Protein AF-A0AAJ8DLZ0-F1 (afdb_monomer)

Radius of gyration: 45.35 Å; Cα contacts (8 Å, |Δi|>4): 160; chains: 1; bounding box: 116×65×118 Å

pLDDT: mean 78.08, std 20.47, range [27.61, 97.12]

Secondary structure (DSSP, 8-state):
--------------------------------SSHHHHHHHHHHHHHHHHHHHHHHHHHHHHHHHHHHHHHHHHHHHHHHHHHHHHHHHHHHHHHHHHHHHHHHHHHHHHT----TT-TT-HHHHHHHHHHIIIIIHHHHHHHHHHTT--HHHHHHHHHHHHHHHHHHHHHHHHHHHHHTT-STT--S---HHHHHHHHHHHHHHHHHHHHS-SGGGS-S--STTGGGS-HHHHHHHHHHHHHHHHHHHHHHTSSS-EEE-STT----SSTT--S-S-EEE-

Mean predicted aligned error: 17.75 Å

Organism: Lates calcarifer (NCBI:txid8187)

Solvent-accessible surface area (backbone atoms only — not comparable to full-atom values): 16928 Å² total; per-residue (Å²): 133,88,87,87,89,84,89,87,84,88,88,86,88,83,91,82,92,84,85,89,83,91,85,90,87,90,86,84,89,91,87,74,82,73,63,61,62,58,52,53,60,58,44,57,68,45,56,58,49,53,53,53,52,52,58,52,50,65,45,50,54,47,56,50,52,49,52,52,50,54,52,52,50,53,53,50,51,54,52,50,50,52,51,51,55,51,51,51,51,52,51,51,52,47,54,50,47,68,67,44,48,60,60,50,53,50,29,57,74,68,65,71,60,72,56,90,86,46,84,68,27,75,70,46,47,50,52,50,51,49,44,43,63,71,65,45,42,59,64,45,47,56,53,42,55,73,67,71,50,57,66,66,59,53,38,52,51,52,52,45,28,33,48,56,22,31,54,53,39,52,52,49,50,52,54,52,31,55,76,71,58,66,47,94,84,51,92,63,87,77,56,68,66,58,54,52,50,51,50,49,52,52,50,51,51,45,52,51,58,72,73,47,63,44,66,80,71,54,64,84,79,83,56,97,62,65,85,82,52,55,72,70,58,48,51,45,50,50,53,54,42,17,54,35,23,49,50,20,31,49,30,35,66,34,88,71,26,37,44,71,27,70,87,79,44,74,71,57,96,50,93,81,49,70,66,44,91,48,72,36,76,102

Sequence (282 aa):
MSQIGQNNMRYNGSLSKEKNLRRRQHGSSSEQDNDQSETASKRLKREDNVKSSCQRCEQHEREHKERMTEMETFYKEKLQEARSALKQKEEELKSFKDRVAPDLALSIKTGDTESMNNPVSKTKLTEMYNKLKLLQWPKIKDHLKSNAVSREFTRDLTQKMFKDAAEEMERKKKQIDEVFGLTENSSGLTPQKVKEFRQLTIHSLQMNLYHSRKEDLLQSPFLDDEAQYSQNVMENFRLLASECYWLGCLMALNDPPLQPDWENHVPGMDAWDIFPRNIKSV

Structure (mmCIF, N/CA/C/O backbone):
data_AF-A0AAJ8DLZ0-F1
#
_entry.id   AF-A0AAJ8DLZ0-F1
#
loop_
_atom_site.group_PDB
_atom_site.id
_atom_site.type_symbol
_atom_site.label_atom_id
_atom_site.label_alt_id
_atom_site.label_comp_id
_atom_site.label_asym_id
_atom_site.label_entity_id
_atom_site.label_seq_id
_atom_site.pdbx_PDB_ins_code
_atom_site.Cartn_x
_atom_site.Cartn_y
_atom_site.Cartn_z
_atom_site.occupancy
_atom_site.B_iso_or_equiv
_atom_site.auth_seq_id
_atom_site.auth_comp_id
_atom_site.auth_asym_id
_atom_site.auth_atom_id
_atom_site.pdbx_PDB_model_num
ATOM 1 N N . MET A 1 1 ? 89.806 -7.513 36.765 1.00 36.69 1 MET A N 1
ATOM 2 C CA . MET A 1 1 ? 88.984 -6.406 36.233 1.00 36.69 1 MET A CA 1
ATOM 3 C C . MET A 1 1 ? 87.537 -6.891 36.347 1.00 36.69 1 MET A C 1
ATOM 5 O O . MET A 1 1 ? 87.275 -7.950 35.798 1.00 36.69 1 MET A O 1
ATOM 9 N N . SER A 1 2 ? 86.658 -6.400 37.235 1.00 39.41 2 SER A N 1
ATOM 10 C CA . SER A 1 2 ? 86.282 -4.999 37.565 1.00 39.41 2 SER A CA 1
ATOM 11 C C . SER A 1 2 ? 85.405 -4.376 36.468 1.00 39.41 2 SER A C 1
ATOM 13 O O . SER A 1 2 ? 85.767 -4.545 35.312 1.00 39.41 2 SER A O 1
ATOM 15 N N . GLN A 1 3 ? 84.326 -3.608 36.703 1.00 41.25 3 GLN A N 1
ATOM 16 C CA . GLN A 1 3 ? 83.448 -3.286 37.869 1.00 41.25 3 GLN A CA 1
ATOM 17 C C . GLN A 1 3 ? 82.285 -2.401 37.313 1.00 41.25 3 GLN A C 1
ATOM 19 O O . GLN A 1 3 ? 82.471 -1.841 36.239 1.00 41.25 3 GLN A O 1
ATOM 24 N N . ILE A 1 4 ? 81.093 -2.163 37.888 1.00 40.97 4 ILE A N 1
ATOM 25 C CA . ILE A 1 4 ? 80.337 -2.526 39.121 1.00 40.97 4 ILE A CA 1
ATOM 26 C C . ILE A 1 4 ? 78.813 -2.438 38.728 1.00 40.97 4 ILE A C 1
ATOM 28 O O . ILE A 1 4 ? 78.537 -2.104 37.581 1.00 40.97 4 ILE A O 1
ATOM 32 N N . GLY A 1 5 ? 77.745 -2.700 39.501 1.00 33.91 5 GLY A N 1
ATOM 33 C CA . GLY A 1 5 ? 77.526 -2.972 40.929 1.00 33.91 5 GLY A CA 1
ATOM 34 C C . GLY A 1 5 ? 76.080 -3.441 41.234 1.00 33.91 5 GLY A C 1
ATOM 35 O O . GLY A 1 5 ? 75.327 -3.768 40.323 1.00 33.91 5 GLY A O 1
ATOM 36 N N . GLN A 1 6 ? 75.710 -3.517 42.519 1.00 36.41 6 GLN A N 1
ATOM 37 C CA . GLN A 1 6 ? 74.508 -4.195 43.072 1.00 36.41 6 GLN A CA 1
ATOM 38 C C . GLN A 1 6 ? 73.563 -3.176 43.771 1.00 36.41 6 GLN A C 1
ATOM 40 O O . GLN A 1 6 ? 74.044 -2.106 44.124 1.00 36.41 6 GLN A O 1
ATOM 45 N N . ASN A 1 7 ? 72.232 -3.308 43.942 1.00 31.25 7 ASN A N 1
ATOM 46 C CA . ASN A 1 7 ? 71.245 -4.403 44.130 1.00 31.25 7 ASN A CA 1
ATOM 47 C C . ASN A 1 7 ? 70.802 -4.619 45.615 1.00 31.25 7 ASN A C 1
ATOM 49 O O . ASN A 1 7 ? 71.618 -4.488 46.518 1.00 31.25 7 ASN A O 1
ATOM 53 N N . ASN A 1 8 ? 69.534 -5.035 45.816 1.00 32.56 8 ASN A N 1
ATOM 54 C CA . ASN A 1 8 ? 68.879 -5.647 47.007 1.00 32.56 8 ASN A CA 1
ATOM 55 C C . ASN A 1 8 ? 68.246 -4.848 48.196 1.00 32.56 8 ASN A C 1
ATOM 57 O O . ASN A 1 8 ? 68.919 -4.287 49.047 1.00 32.56 8 ASN A O 1
ATOM 61 N N . MET A 1 9 ? 66.917 -5.055 48.320 1.00 31.19 9 MET A N 1
ATOM 62 C CA . MET A 1 9 ? 66.115 -5.600 49.456 1.00 31.19 9 MET A CA 1
ATOM 63 C C . MET A 1 9 ? 65.881 -4.913 50.835 1.00 31.19 9 MET A C 1
ATOM 65 O O . MET A 1 9 ? 66.788 -4.623 51.600 1.00 31.19 9 MET A O 1
ATOM 69 N N . ARG A 1 10 ? 64.572 -4.891 51.182 1.00 31.56 10 ARG A N 1
ATOM 70 C CA . ARG A 1 10 ? 63.870 -5.181 52.470 1.00 31.56 10 ARG A CA 1
ATOM 71 C C . ARG A 1 10 ? 64.685 -5.466 53.751 1.00 31.56 10 ARG A C 1
ATOM 73 O O . ARG A 1 10 ? 65.524 -6.356 53.733 1.00 31.56 10 ARG A O 1
ATOM 80 N N . TYR A 1 11 ? 64.152 -5.007 54.899 1.00 28.28 11 TYR A N 1
ATOM 81 C CA . TYR A 1 11 ? 63.820 -5.883 56.052 1.00 28.28 11 TYR A CA 1
ATOM 82 C C . TYR A 1 11 ? 62.703 -5.294 56.958 1.00 28.28 11 TYR A C 1
ATOM 84 O O . TYR A 1 11 ? 62.319 -4.139 56.792 1.00 28.28 11 TYR A O 1
ATOM 92 N N . ASN A 1 12 ? 62.161 -6.103 57.883 1.00 28.34 12 ASN A N 1
ATOM 93 C CA . ASN A 1 12 ? 61.117 -5.756 58.877 1.00 28.34 12 ASN A CA 1
ATOM 94 C C . ASN A 1 12 ? 61.700 -5.631 60.308 1.00 28.34 12 ASN A C 1
ATOM 96 O O . ASN A 1 12 ? 62.759 -6.198 60.560 1.00 28.34 12 ASN A O 1
ATOM 100 N N . GLY A 1 13 ? 60.935 -5.095 61.279 1.00 28.05 13 GLY A N 1
ATOM 101 C CA . GLY A 1 13 ? 60.970 -5.613 62.670 1.00 28.05 13 GLY A CA 1
ATOM 102 C C . GLY A 1 13 ? 61.138 -4.614 63.832 1.00 28.05 13 GLY A C 1
ATOM 103 O O . GLY A 1 13 ? 62.198 -4.042 64.031 1.00 28.05 13 GLY A O 1
ATOM 104 N N . SER A 1 14 ? 60.085 -4.477 64.639 1.00 29.23 14 SER A N 1
ATOM 105 C CA . SER A 1 14 ? 59.879 -3.575 65.791 1.00 29.23 14 SER A CA 1
ATOM 106 C C . SER A 1 14 ? 60.590 -3.923 67.131 1.00 29.23 14 SER A C 1
ATOM 108 O O . SER A 1 14 ? 60.943 -5.076 67.344 1.00 29.23 14 SER A O 1
ATOM 110 N N . LEU A 1 15 ? 60.546 -2.967 68.097 1.00 30.42 15 LEU A N 1
ATOM 111 C CA . LEU A 1 15 ? 60.567 -3.111 69.594 1.00 30.42 15 LEU A CA 1
ATOM 112 C C . LEU A 1 15 ? 61.914 -3.508 70.279 1.00 30.42 15 LEU A C 1
ATOM 114 O O . LEU A 1 15 ? 62.567 -4.432 69.833 1.00 30.42 15 LEU A O 1
ATOM 118 N N . SER A 1 16 ? 62.397 -2.955 71.416 1.00 29.95 16 SER A N 1
ATOM 119 C CA . SER A 1 16 ? 61.751 -2.465 72.662 1.00 29.95 16 SER A CA 1
ATOM 120 C C . SER A 1 16 ? 62.786 -1.913 73.705 1.00 29.95 16 SER A C 1
ATOM 122 O O . SER A 1 16 ? 63.927 -2.358 73.662 1.00 29.95 16 SER A O 1
ATOM 124 N N . LYS A 1 17 ? 62.344 -1.135 74.731 1.00 33.16 17 LYS A N 1
ATOM 125 C CA . LYS A 1 17 ? 62.932 -0.965 76.115 1.00 33.16 17 LYS A CA 1
ATOM 126 C C . LYS A 1 17 ? 64.299 -0.227 76.317 1.00 33.16 17 LYS A C 1
ATOM 128 O O . LYS A 1 17 ? 65.114 -0.236 75.412 1.00 33.16 17 LYS A O 1
ATOM 133 N N . GLU A 1 18 ? 64.684 0.386 77.469 1.00 32.81 18 GLU A N 1
ATOM 134 C CA . GLU A 1 18 ? 64.020 0.925 78.707 1.00 32.81 18 GLU A CA 1
ATOM 135 C C . GLU A 1 18 ? 65.051 1.642 79.667 1.00 32.81 18 GLU A C 1
ATOM 137 O O . GLU A 1 18 ? 66.237 1.341 79.583 1.00 32.81 18 GLU A O 1
ATOM 142 N N . LYS A 1 19 ? 64.585 2.456 80.655 1.00 34.53 19 LYS A N 1
ATOM 143 C CA . LYS A 1 19 ? 65.197 2.854 81.984 1.00 34.53 19 LYS A CA 1
ATOM 144 C C . LYS A 1 19 ? 66.059 4.143 82.185 1.00 34.53 19 LYS A C 1
ATOM 146 O O . LYS A 1 19 ? 67.208 4.179 81.783 1.00 34.53 19 LYS A O 1
ATOM 151 N N . ASN A 1 20 ? 65.520 5.072 83.015 1.00 33.16 20 ASN A N 1
ATOM 152 C CA . ASN A 1 20 ? 66.034 5.722 84.274 1.00 33.16 20 ASN A CA 1
ATOM 153 C C . ASN A 1 20 ? 67.491 6.307 84.373 1.00 33.16 20 ASN A C 1
ATOM 155 O O . ASN A 1 20 ? 68.401 5.778 83.762 1.00 33.16 20 ASN A O 1
ATOM 159 N N . LEU A 1 21 ? 67.859 7.319 85.204 1.00 35.75 21 LEU A N 1
ATOM 160 C CA . LEU A 1 21 ? 67.498 7.598 86.622 1.00 35.75 21 LEU A CA 1
ATOM 161 C C . LEU A 1 21 ? 68.112 8.933 87.210 1.00 35.75 21 LEU A C 1
ATOM 163 O O . LEU A 1 21 ? 69.239 9.252 86.851 1.00 35.75 21 LEU A O 1
ATOM 167 N N . ARG A 1 22 ? 67.505 9.545 88.271 1.00 35.97 22 ARG A N 1
ATOM 168 C CA . ARG A 1 22 ? 68.109 10.453 89.336 1.00 35.97 22 ARG A CA 1
ATOM 169 C C . ARG A 1 22 ? 68.497 11.930 88.956 1.00 35.97 22 ARG A C 1
ATOM 171 O O . ARG A 1 22 ? 68.797 12.171 87.804 1.00 35.97 22 ARG A O 1
ATOM 178 N N . ARG A 1 23 ? 68.538 12.972 89.843 1.00 35.78 23 ARG A N 1
ATOM 179 C CA . ARG A 1 23 ? 68.276 13.145 91.318 1.00 35.78 23 ARG A CA 1
ATOM 180 C C . ARG A 1 23 ? 68.058 14.636 91.787 1.00 35.78 23 ARG A C 1
ATOM 182 O O . ARG A 1 23 ? 68.903 15.462 91.496 1.00 35.78 23 ARG A O 1
ATOM 189 N N . ARG A 1 24 ? 67.063 14.882 92.675 1.00 33.75 24 ARG A N 1
ATOM 190 C CA . ARG A 1 24 ? 66.959 15.873 93.813 1.00 33.75 24 ARG A CA 1
ATOM 191 C C . ARG A 1 24 ? 66.979 17.437 93.675 1.00 33.75 24 ARG A C 1
ATOM 193 O O . ARG A 1 24 ? 67.982 18.014 93.292 1.00 33.75 24 ARG A O 1
ATOM 200 N N . GLN A 1 25 ? 65.992 18.035 94.383 1.00 33.47 25 GLN A N 1
ATOM 201 C CA . GLN A 1 25 ? 66.020 19.191 95.337 1.00 33.47 25 GLN A CA 1
ATOM 202 C C . GLN A 1 25 ? 65.618 20.642 94.935 1.00 33.47 25 GLN A C 1
ATOM 204 O O . GLN A 1 25 ? 65.580 21.005 93.770 1.00 33.47 25 GLN A O 1
ATOM 209 N N . HIS A 1 26 ? 65.180 21.392 95.968 1.00 30.81 26 HIS A N 1
ATOM 210 C CA . HIS A 1 26 ? 64.278 22.568 96.005 1.00 30.81 26 HIS A CA 1
ATOM 211 C C . HIS A 1 26 ? 64.811 23.927 95.488 1.00 30.81 26 HIS A C 1
ATOM 213 O O . HIS A 1 26 ? 66.003 24.197 95.586 1.00 30.81 26 HIS A O 1
ATOM 219 N N . GLY A 1 27 ? 63.884 24.839 95.145 1.00 27.61 27 GLY A N 1
ATOM 220 C CA . GLY A 1 27 ? 64.078 26.302 95.062 1.00 27.61 27 GLY A CA 1
ATOM 221 C C . GLY A 1 27 ? 62.938 26.994 94.289 1.00 27.61 27 GLY A C 1
ATOM 222 O O . GLY A 1 27 ? 62.497 26.439 93.288 1.00 27.61 27 GLY A O 1
ATOM 223 N N . SER A 1 28 ? 62.446 28.163 94.730 1.00 38.41 28 SER A N 1
ATOM 224 C CA . SER A 1 28 ? 61.274 28.848 94.131 1.00 38.41 28 SER A CA 1
ATOM 225 C C . SER A 1 28 ? 61.528 30.313 93.742 1.00 38.41 28 SER A C 1
ATOM 227 O O . SER A 1 28 ? 62.330 30.985 94.380 1.00 38.41 28 SER A O 1
ATOM 229 N N . SER A 1 29 ? 60.698 30.796 92.805 1.00 42.06 29 SER A N 1
ATOM 230 C CA . SER A 1 29 ? 60.266 32.195 92.585 1.00 42.06 29 SER A CA 1
ATOM 231 C C . SER A 1 29 ? 61.233 33.226 91.982 1.00 42.06 29 SER A C 1
ATOM 233 O O . SER A 1 29 ? 62.054 33.783 92.704 1.00 42.06 29 SER A O 1
ATOM 235 N N . SER A 1 30 ? 60.951 33.639 90.731 1.00 44.94 30 SER A N 1
ATOM 236 C CA . SER A 1 30 ? 60.961 35.059 90.293 1.00 44.94 30 SER A CA 1
ATOM 237 C C . SER A 1 30 ? 60.436 35.288 88.849 1.00 44.94 30 SER A C 1
ATOM 239 O O . SER A 1 30 ? 61.100 35.915 88.031 1.00 44.94 30 SER A O 1
ATOM 241 N N . GLU A 1 31 ? 59.214 34.834 88.526 1.00 44.94 31 GLU A N 1
ATOM 242 C CA . GLU A 1 31 ? 58.559 35.069 87.215 1.00 44.94 31 GLU A CA 1
ATOM 243 C C . GLU A 1 31 ? 57.075 35.477 87.382 1.00 44.94 31 GLU A C 1
ATOM 245 O O . GLU A 1 31 ? 56.185 34.652 87.195 1.00 44.94 31 GLU A O 1
ATOM 250 N N . GLN A 1 32 ? 56.771 36.724 87.784 1.00 45.75 32 GLN A N 1
ATOM 251 C CA . GLN A 1 32 ? 55.370 37.161 88.005 1.00 45.75 32 GLN A CA 1
ATOM 252 C C . GLN A 1 32 ? 54.905 38.410 87.231 1.00 45.75 32 GLN A C 1
ATOM 254 O O . GLN A 1 32 ? 53.698 38.572 87.046 1.00 45.75 32 GLN A O 1
ATOM 259 N N . ASP A 1 33 ? 55.805 39.255 86.718 1.00 45.78 33 ASP A N 1
ATOM 260 C CA . ASP A 1 33 ? 55.404 40.567 86.173 1.00 45.78 33 ASP A CA 1
ATOM 261 C C . ASP A 1 33 ? 54.993 40.558 84.686 1.00 45.78 33 ASP A C 1
ATOM 263 O O . ASP A 1 33 ? 54.325 41.480 84.222 1.00 45.78 33 ASP A O 1
ATOM 267 N N . ASN A 1 34 ? 55.341 39.516 83.921 1.00 46.34 34 ASN A N 1
ATOM 268 C CA . ASN A 1 34 ? 55.069 39.467 82.474 1.00 46.34 34 ASN A CA 1
ATOM 269 C C . ASN A 1 34 ? 53.656 38.931 82.127 1.00 46.34 34 ASN A C 1
ATOM 271 O O . ASN A 1 34 ? 53.097 39.237 81.074 1.00 46.34 34 ASN A O 1
ATOM 275 N N . ASP A 1 35 ? 53.050 38.147 83.024 1.00 48.41 35 ASP A N 1
ATOM 276 C CA . ASP A 1 35 ? 51.867 37.315 82.731 1.00 48.41 35 ASP A CA 1
ATOM 277 C C . ASP A 1 35 ? 50.531 38.104 82.762 1.00 48.41 35 ASP A C 1
ATOM 279 O O . ASP A 1 35 ? 49.523 37.736 82.144 1.00 48.41 35 ASP A O 1
ATOM 283 N N . GLN A 1 36 ? 50.510 39.254 83.449 1.00 53.25 36 GLN A N 1
ATOM 284 C CA . GLN A 1 36 ? 49.306 40.086 83.605 1.00 53.25 36 GLN A CA 1
ATOM 285 C C . GLN A 1 36 ? 48.934 40.872 82.331 1.00 53.25 36 GLN A C 1
ATOM 287 O O . GLN A 1 36 ? 47.753 41.086 82.051 1.00 53.25 36 GLN A O 1
ATOM 292 N N . SER A 1 37 ? 49.923 41.267 81.520 1.00 53.91 37 SER A N 1
ATOM 293 C CA . SER A 1 37 ? 49.690 42.039 80.288 1.00 53.91 37 SER A CA 1
ATOM 294 C C . SER A 1 37 ? 49.043 41.185 79.188 1.00 53.91 37 SER A C 1
ATOM 296 O O . SER A 1 37 ? 48.020 41.558 78.599 1.00 53.91 37 SER A O 1
ATOM 298 N N . GLU A 1 38 ? 49.571 39.976 78.961 1.00 52.84 38 GLU A N 1
ATOM 299 C CA . GLU A 1 38 ? 48.990 39.029 78.005 1.00 52.84 38 GLU A CA 1
ATOM 300 C C . GLU A 1 38 ? 47.562 38.618 78.391 1.00 52.84 38 GLU A C 1
ATOM 302 O O . GLU A 1 38 ? 46.682 38.552 77.528 1.00 52.84 38 GLU A O 1
ATOM 307 N N . THR A 1 39 ? 47.306 38.346 79.674 1.00 57.50 39 THR A N 1
ATOM 308 C CA . THR A 1 39 ? 45.988 37.879 80.134 1.00 57.50 39 THR A CA 1
ATOM 309 C C . THR A 1 39 ? 44.896 38.945 80.004 1.00 57.50 39 THR A C 1
ATOM 311 O O . THR A 1 39 ? 43.765 38.594 79.655 1.00 57.50 39 THR A O 1
ATOM 314 N N . ALA A 1 40 ? 45.218 40.234 80.161 1.00 56.62 40 ALA A N 1
ATOM 315 C CA . ALA A 1 40 ? 44.290 41.332 79.874 1.00 56.62 40 ALA A CA 1
ATOM 316 C C . ALA A 1 40 ? 43.926 41.408 78.376 1.00 56.62 40 ALA A C 1
ATOM 318 O O . ALA A 1 40 ? 42.744 41.397 78.021 1.00 56.62 40 ALA A O 1
ATOM 319 N N . SER A 1 41 ? 44.921 41.382 77.476 1.00 56.06 41 SER A N 1
ATOM 320 C CA . SER A 1 41 ? 44.677 41.401 76.020 1.00 56.06 41 SER A CA 1
ATOM 321 C C . SER A 1 41 ? 43.908 40.161 75.535 1.00 56.06 41 SER A C 1
ATOM 323 O O . SER A 1 41 ? 43.077 40.248 74.627 1.00 56.06 41 SER A O 1
ATOM 325 N N . LYS A 1 42 ? 44.129 39.003 76.173 1.00 57.09 42 LYS A N 1
ATOM 326 C CA . LYS A 1 42 ? 43.397 37.749 75.918 1.00 57.09 42 LYS A CA 1
ATOM 327 C C . LYS A 1 42 ? 41.956 37.753 76.459 1.00 57.09 42 LYS A C 1
ATOM 329 O O . LYS A 1 42 ? 41.177 36.903 76.027 1.00 57.09 42 LYS A O 1
ATOM 334 N N . ARG A 1 43 ? 41.573 38.676 77.358 1.00 57.31 43 ARG A N 1
ATOM 335 C CA . ARG A 1 43 ? 40.189 38.819 77.859 1.00 57.31 43 ARG A CA 1
ATOM 336 C C . ARG A 1 43 ? 39.303 39.672 76.951 1.00 57.31 43 ARG A C 1
ATOM 338 O O . ARG A 1 43 ? 38.282 39.152 76.511 1.00 57.31 43 ARG A O 1
ATOM 345 N N . LEU A 1 44 ? 39.707 40.892 76.571 1.00 52.91 44 LEU A N 1
ATOM 346 C CA . LEU A 1 44 ? 38.896 41.732 75.660 1.00 52.91 44 LEU A CA 1
ATOM 347 C C . LEU A 1 44 ? 38.574 40.990 74.348 1.00 52.91 44 LEU A C 1
ATOM 349 O O . LEU A 1 44 ? 37.415 40.864 73.961 1.00 52.91 44 LEU A O 1
ATOM 353 N N . LYS A 1 45 ? 39.587 40.348 73.746 1.00 53.72 45 LYS A N 1
ATOM 354 C CA . LYS A 1 45 ? 39.448 39.526 72.525 1.00 53.72 45 LYS A CA 1
ATOM 355 C C . LYS A 1 45 ? 38.504 38.318 72.663 1.00 53.72 45 LYS A C 1
ATOM 357 O O . LYS A 1 45 ? 38.172 37.700 71.654 1.00 53.72 45 LYS A O 1
ATOM 362 N N . ARG A 1 46 ? 38.090 37.942 73.880 1.00 54.19 46 ARG A N 1
ATOM 363 C CA . ARG A 1 46 ? 37.060 36.918 74.123 1.00 54.19 46 ARG A CA 1
ATOM 364 C C . ARG A 1 46 ? 35.673 37.534 74.284 1.00 54.19 46 ARG A C 1
ATOM 366 O O . ARG A 1 46 ? 34.724 36.980 73.7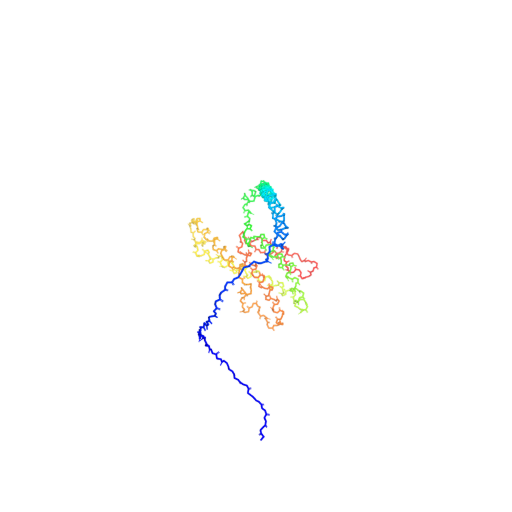43 1.00 54.19 46 ARG A O 1
ATOM 373 N N . GLU A 1 47 ? 35.548 38.665 74.968 1.00 52.88 47 GLU A N 1
ATOM 374 C CA . GLU A 1 47 ? 34.251 39.305 75.230 1.00 52.88 47 GLU A CA 1
ATOM 375 C C . GLU A 1 47 ? 33.623 39.897 73.956 1.00 52.88 47 GLU A C 1
ATOM 377 O O . GLU A 1 47 ? 32.440 39.661 73.694 1.00 52.88 47 GLU A O 1
ATOM 382 N N . ASP A 1 48 ? 34.420 40.544 73.099 1.00 51.81 48 ASP A N 1
ATOM 383 C CA . ASP A 1 48 ? 33.958 41.032 71.788 1.00 51.81 48 ASP A CA 1
ATOM 384 C C . ASP A 1 48 ? 33.551 39.878 70.854 1.00 51.81 48 ASP A C 1
ATOM 386 O O . ASP A 1 48 ? 32.548 39.950 70.142 1.00 51.81 48 ASP A O 1
ATOM 390 N N . ASN A 1 49 ? 34.298 38.770 70.900 1.00 51.34 49 ASN A N 1
ATOM 391 C CA . ASN A 1 49 ? 34.028 37.566 70.113 1.00 51.34 49 ASN A CA 1
ATOM 392 C C . ASN A 1 49 ? 32.720 36.877 70.559 1.00 51.34 49 ASN A C 1
ATOM 394 O O . ASN A 1 49 ? 31.918 36.463 69.726 1.00 51.34 49 ASN A O 1
ATOM 398 N N . VAL A 1 50 ? 32.447 36.827 71.868 1.00 54.19 50 VAL A N 1
ATOM 399 C CA . VAL A 1 50 ? 31.193 36.277 72.416 1.00 54.19 50 VAL A CA 1
ATOM 400 C C . VAL A 1 50 ? 29.981 37.141 72.045 1.00 54.19 50 VAL A C 1
ATOM 402 O O . VAL A 1 50 ? 28.958 36.588 71.639 1.00 54.19 50 VAL A O 1
ATOM 405 N N . LYS A 1 51 ? 30.084 38.478 72.099 1.00 53.59 51 LYS A N 1
ATOM 406 C CA . LYS A 1 51 ? 28.999 39.370 71.635 1.00 53.59 51 LYS A CA 1
ATOM 407 C C . LYS A 1 51 ? 28.742 39.235 70.131 1.00 53.59 51 LYS A C 1
ATOM 409 O O . LYS A 1 51 ? 27.591 39.070 69.731 1.00 53.59 51 LYS A O 1
ATOM 414 N N . SER A 1 52 ? 29.806 39.227 69.326 1.00 55.03 52 SER A N 1
ATOM 415 C CA . SER A 1 52 ? 29.749 39.005 67.872 1.00 55.03 52 SER A CA 1
ATOM 416 C C . SER A 1 52 ? 29.074 37.672 67.513 1.00 55.03 52 SER A C 1
ATOM 418 O O . SER A 1 52 ? 28.209 37.620 66.638 1.00 55.03 52 SER A O 1
ATOM 420 N N . SER A 1 53 ? 29.397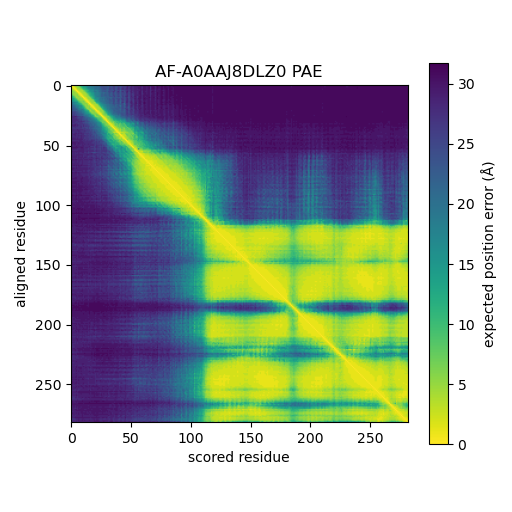 36.602 68.248 1.00 55.62 53 SER A N 1
ATOM 421 C CA . SER A 1 53 ? 28.792 35.277 68.067 1.00 55.62 53 SER A CA 1
ATOM 422 C C . SER A 1 53 ? 27.270 35.275 68.279 1.00 55.62 53 SER A C 1
ATOM 424 O O . SER A 1 53 ? 26.551 34.620 67.529 1.00 55.62 53 SER A O 1
ATOM 426 N N . CYS A 1 54 ? 26.760 36.036 69.256 1.00 60.69 54 CYS A N 1
ATOM 427 C CA . CYS A 1 54 ? 25.335 36.030 69.599 1.00 60.69 54 CYS A CA 1
ATOM 428 C C . CYS A 1 54 ? 24.458 36.625 68.480 1.00 60.69 54 CYS A C 1
ATOM 430 O O . CYS A 1 54 ? 23.573 35.945 67.960 1.00 60.69 54 CYS A O 1
ATOM 432 N N . GLN A 1 55 ? 24.768 37.849 68.025 1.00 61.00 55 GLN A N 1
ATOM 433 C CA . GLN A 1 55 ? 24.028 38.496 66.927 1.00 61.00 55 GLN A CA 1
ATOM 434 C C . GLN A 1 55 ? 24.092 37.687 65.623 1.00 61.00 55 GLN A C 1
ATOM 436 O O . GLN A 1 55 ? 23.134 37.668 64.850 1.00 61.00 55 GLN A O 1
ATOM 441 N N . ARG A 1 56 ? 25.208 36.985 65.383 1.00 60.94 56 ARG A N 1
ATOM 442 C CA . ARG A 1 56 ? 25.397 36.150 64.192 1.00 60.94 56 ARG A CA 1
ATOM 443 C C . ARG A 1 56 ? 24.441 34.952 64.149 1.00 60.94 56 ARG A C 1
ATOM 445 O O . ARG A 1 56 ? 23.995 34.594 63.063 1.00 60.94 56 ARG A O 1
ATOM 452 N N . CYS A 1 57 ? 24.091 34.370 65.297 1.00 68.06 57 CYS A N 1
ATOM 453 C CA . CYS A 1 57 ? 23.090 33.302 65.378 1.00 68.06 57 CYS A CA 1
ATOM 454 C C . CYS A 1 57 ? 21.674 33.825 65.080 1.00 68.06 57 CYS A C 1
ATOM 456 O O . CYS A 1 57 ? 20.996 33.282 64.211 1.00 68.06 57 CYS A O 1
ATOM 458 N N . GLU A 1 58 ? 21.260 34.919 65.729 1.00 68.62 58 GLU A N 1
ATOM 459 C CA . GLU A 1 58 ? 19.940 35.547 65.526 1.00 68.62 58 GLU A CA 1
ATOM 460 C C . GLU A 1 58 ? 19.734 36.081 64.099 1.00 68.62 58 GLU A C 1
ATOM 462 O O . GLU A 1 58 ? 18.603 36.217 63.626 1.00 68.62 58 GLU A O 1
ATOM 467 N N . GLN A 1 59 ? 20.818 36.445 63.411 1.00 72.44 59 GLN A N 1
ATOM 468 C CA . GLN A 1 59 ? 20.786 36.814 61.999 1.00 72.44 59 GLN A CA 1
ATOM 469 C C . GLN A 1 59 ? 20.677 35.578 61.097 1.00 72.44 59 GLN A C 1
ATOM 471 O O . GLN A 1 59 ? 19.778 35.531 60.263 1.00 72.44 59 GLN A O 1
ATOM 476 N N . HIS A 1 60 ? 21.504 34.551 61.311 1.00 73.75 60 HIS A N 1
ATOM 477 C CA . HIS A 1 60 ? 21.452 33.311 60.528 1.00 73.75 60 HIS A CA 1
ATOM 478 C C . HIS A 1 60 ? 20.093 32.593 60.641 1.00 73.75 60 HIS A C 1
ATOM 480 O O . HIS A 1 60 ? 19.620 32.005 59.671 1.00 73.75 60 HIS A O 1
ATOM 486 N N . GLU A 1 61 ? 19.425 32.652 61.799 1.00 74.50 61 GLU A N 1
ATOM 487 C CA . GLU A 1 61 ? 18.080 32.086 61.973 1.00 74.50 61 GLU A CA 1
ATOM 488 C C . GLU A 1 61 ? 17.002 32.859 61.187 1.00 74.50 61 GLU A C 1
ATOM 490 O O . GLU A 1 61 ? 16.111 32.242 60.596 1.00 74.50 61 GLU A O 1
ATOM 495 N N . ARG A 1 62 ? 17.112 34.194 61.096 1.00 79.31 62 ARG A N 1
ATOM 496 C CA . ARG A 1 62 ? 16.243 35.018 60.236 1.00 79.31 62 ARG A CA 1
ATOM 497 C C . ARG A 1 62 ? 16.500 34.758 58.756 1.00 79.31 62 ARG A C 1
ATOM 499 O O . ARG A 1 62 ? 15.555 34.425 58.052 1.00 79.31 62 ARG A O 1
ATOM 506 N N . GLU A 1 63 ? 17.758 34.784 58.321 1.00 81.38 63 GLU A N 1
ATOM 507 C CA . GLU A 1 63 ? 18.156 34.471 56.940 1.00 81.38 63 GLU A CA 1
ATOM 508 C C . GLU A 1 63 ? 17.704 33.056 56.528 1.00 81.38 63 GLU A C 1
ATOM 510 O O . GLU A 1 63 ? 17.241 32.839 55.408 1.00 81.38 63 GLU A O 1
ATOM 515 N N . HIS A 1 64 ? 17.769 32.077 57.437 1.00 83.19 64 HIS A N 1
ATOM 516 C CA . HIS A 1 64 ? 17.239 30.732 57.205 1.00 83.19 64 HIS A CA 1
ATOM 517 C C . HIS A 1 64 ? 15.707 30.724 57.066 1.00 83.19 64 HIS A C 1
ATOM 519 O O . HIS A 1 64 ? 15.171 30.071 56.171 1.00 83.19 64 HIS A O 1
ATOM 525 N N . LYS A 1 65 ? 14.986 31.455 57.926 1.00 88.31 65 LYS A N 1
ATOM 526 C CA . LYS A 1 65 ? 13.518 31.558 57.879 1.00 88.31 65 LYS A CA 1
ATOM 527 C C . LYS A 1 65 ? 13.023 32.286 56.625 1.00 88.31 65 LYS A C 1
ATOM 529 O O . LYS A 1 65 ? 12.030 31.863 56.032 1.00 88.31 65 LYS A O 1
ATOM 534 N N . GLU A 1 66 ? 13.720 33.334 56.203 1.00 88.50 66 GLU A N 1
ATOM 535 C CA . GLU A 1 66 ? 13.466 34.066 54.960 1.00 88.50 66 GLU A CA 1
ATOM 536 C C . GLU A 1 66 ? 13.669 33.137 53.757 1.00 88.50 66 GLU A C 1
ATOM 538 O O . GLU A 1 66 ? 12.712 32.893 53.026 1.00 88.50 66 GLU A O 1
ATOM 543 N N . ARG A 1 67 ? 14.824 32.465 53.648 1.00 90.94 67 ARG A N 1
ATOM 544 C CA . ARG A 1 67 ? 15.096 31.483 52.577 1.00 90.94 67 ARG A CA 1
ATOM 545 C C . ARG A 1 67 ? 14.111 30.312 52.535 1.00 90.94 67 ARG A C 1
ATOM 547 O O . ARG A 1 67 ? 13.777 29.834 51.453 1.00 90.94 67 ARG A O 1
ATOM 554 N N . MET A 1 68 ? 13.631 29.835 53.686 1.00 87.31 68 MET A N 1
ATOM 555 C CA . MET A 1 68 ? 12.566 28.823 53.739 1.00 87.31 68 MET A CA 1
ATOM 556 C C . MET A 1 68 ? 11.230 29.369 53.216 1.00 87.31 68 MET A C 1
ATOM 558 O O . MET A 1 68 ? 10.513 28.652 52.521 1.00 87.31 68 MET A O 1
ATOM 562 N N . THR A 1 69 ? 10.916 30.634 53.503 1.00 92.88 69 THR A N 1
ATOM 563 C CA . THR A 1 69 ? 9.694 31.301 53.027 1.00 92.88 69 THR A CA 1
ATOM 564 C C . THR A 1 69 ? 9.751 31.544 51.516 1.00 92.88 69 THR A C 1
ATOM 566 O O . THR A 1 69 ? 8.801 31.202 50.818 1.00 92.88 69 THR A O 1
ATOM 569 N N . GLU A 1 70 ? 10.878 32.043 50.997 1.00 92.62 70 GLU A N 1
ATOM 570 C CA . GLU A 1 70 ? 11.146 32.216 49.557 1.00 92.62 70 GLU A CA 1
ATOM 571 C C . GLU A 1 70 ? 11.049 30.891 48.787 1.00 92.62 70 GLU A C 1
ATOM 573 O O . GLU A 1 70 ? 10.498 30.824 47.688 1.00 92.62 70 GLU A O 1
ATOM 578 N N . MET A 1 71 ? 11.564 29.807 49.374 1.00 92.38 71 MET A N 1
ATOM 579 C CA . MET A 1 71 ? 11.474 28.471 48.792 1.00 92.38 71 MET A CA 1
ATOM 580 C C . MET A 1 71 ? 10.025 27.959 48.777 1.00 92.38 71 MET A C 1
ATOM 582 O O . MET A 1 71 ? 9.591 27.354 47.795 1.00 92.38 71 MET A O 1
ATOM 586 N N . GLU A 1 72 ? 9.252 28.224 49.834 1.00 93.44 72 GLU A N 1
ATOM 587 C CA . GLU A 1 72 ? 7.839 27.849 49.905 1.00 93.44 72 GLU A CA 1
ATOM 588 C C . GLU A 1 72 ? 6.976 28.651 48.912 1.00 93.44 72 GLU A C 1
ATOM 590 O O . GLU A 1 72 ? 6.100 28.068 48.267 1.00 93.44 72 GLU A O 1
ATOM 595 N N . THR A 1 73 ? 7.224 29.955 48.729 1.00 94.50 73 THR A N 1
ATOM 596 C CA . THR A 1 73 ? 6.525 30.759 47.710 1.00 94.50 73 THR A CA 1
ATOM 597 C C . THR A 1 73 ? 6.897 30.312 46.300 1.00 94.50 73 THR A C 1
ATOM 599 O O . THR A 1 73 ? 5.992 30.043 45.512 1.00 94.50 73 THR A O 1
ATOM 602 N N . PHE A 1 74 ? 8.185 30.102 46.006 1.00 95.00 74 PHE A N 1
ATOM 603 C CA . PHE A 1 74 ? 8.646 29.588 44.711 1.00 95.00 74 PHE A CA 1
ATOM 604 C C . PHE A 1 74 ? 7.966 28.262 44.330 1.00 95.00 74 PHE A C 1
ATOM 606 O O . PHE A 1 74 ? 7.453 28.117 43.217 1.00 95.00 74 PHE A O 1
ATOM 613 N N . TYR A 1 75 ? 7.895 27.294 45.253 1.00 94.31 75 TYR A N 1
ATOM 614 C CA . TYR A 1 75 ? 7.217 26.025 44.974 1.00 94.31 75 TYR A CA 1
ATOM 615 C C . TYR A 1 75 ? 5.693 26.173 44.851 1.00 94.31 75 TYR A C 1
ATOM 617 O O . TYR A 1 75 ? 5.097 25.497 44.010 1.00 94.31 75 TYR A O 1
ATOM 625 N N . LYS A 1 76 ? 5.047 27.066 45.616 1.00 95.81 76 LYS A N 1
ATOM 626 C CA . LYS A 1 76 ? 3.610 27.367 45.458 1.00 95.81 76 LYS A CA 1
ATOM 627 C C . LYS A 1 76 ? 3.302 27.990 44.095 1.00 95.81 76 LYS A C 1
ATOM 629 O O . LYS A 1 76 ? 2.362 27.549 43.435 1.00 95.81 76 LYS A O 1
ATOM 634 N N . GLU A 1 77 ? 4.107 28.953 43.654 1.00 95.88 77 GLU A N 1
ATOM 635 C CA . GLU A 1 77 ? 3.986 29.594 42.341 1.00 95.88 77 GLU A CA 1
ATOM 636 C C . GLU A 1 77 ? 4.160 28.576 41.211 1.00 95.88 77 GLU A C 1
ATOM 638 O O . GLU A 1 77 ? 3.283 28.462 40.355 1.00 95.88 77 GLU A O 1
ATOM 643 N N . LYS A 1 78 ? 5.216 27.750 41.253 1.00 94.75 78 LYS A N 1
ATOM 644 C CA . LYS A 1 78 ? 5.443 26.686 40.257 1.00 94.75 78 LYS A CA 1
ATOM 645 C C . LYS A 1 78 ? 4.312 2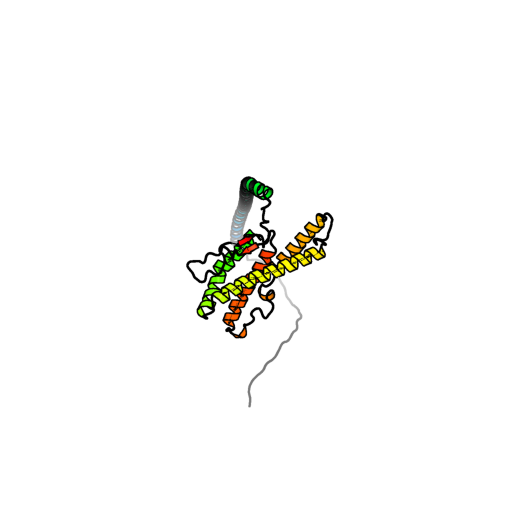5.651 40.233 1.00 94.75 78 LYS A C 1
ATOM 647 O O . LYS A 1 78 ? 3.925 25.188 39.160 1.00 94.75 78 LYS A O 1
ATOM 652 N N . LEU A 1 79 ? 3.727 25.319 41.387 1.00 94.50 79 LEU A N 1
ATOM 653 C CA . LEU A 1 79 ? 2.561 24.434 41.467 1.00 94.50 79 LEU A CA 1
ATOM 654 C C . LEU A 1 79 ? 1.302 25.080 40.855 1.00 94.50 79 LEU A C 1
ATOM 656 O O . LEU A 1 79 ? 0.509 24.395 40.207 1.00 94.50 79 LEU A O 1
ATOM 660 N N . GLN A 1 80 ? 1.106 26.388 41.040 1.00 96.06 80 GLN A N 1
ATOM 661 C CA . GLN A 1 80 ? -0.016 27.141 40.472 1.00 96.06 80 GLN A CA 1
ATOM 662 C C . GLN A 1 80 ? 0.130 27.352 38.958 1.00 96.06 80 GLN A C 1
ATOM 664 O O . GLN A 1 80 ? -0.848 27.196 38.226 1.00 96.06 80 GLN A O 1
ATOM 669 N N . GLU A 1 81 ? 1.339 27.632 38.474 1.00 96.31 81 GLU A N 1
ATOM 670 C CA . GLU A 1 81 ? 1.681 27.707 37.051 1.00 96.31 81 GLU A CA 1
ATOM 671 C C . GLU A 1 81 ? 1.384 26.370 36.354 1.00 96.31 81 GLU A C 1
ATOM 673 O O . GLU A 1 81 ? 0.611 26.333 35.395 1.00 96.31 81 GLU A O 1
ATOM 678 N N . ALA A 1 82 ? 1.886 25.256 36.901 1.00 94.19 82 ALA A N 1
ATOM 679 C CA . ALA A 1 82 ? 1.638 23.916 36.370 1.00 94.19 82 ALA A CA 1
ATOM 680 C C . ALA A 1 82 ? 0.140 23.551 36.341 1.00 94.19 82 ALA A C 1
ATOM 682 O O . ALA A 1 82 ? -0.348 23.022 35.342 1.00 94.19 82 ALA A O 1
ATOM 683 N N . ARG A 1 83 ? -0.616 23.880 37.401 1.00 95.81 83 ARG A N 1
ATOM 684 C CA . ARG A 1 83 ? -2.082 23.701 37.444 1.00 95.81 83 ARG A CA 1
ATOM 685 C C . ARG A 1 83 ? -2.805 24.541 36.389 1.00 95.81 83 ARG A C 1
ATOM 687 O O . ARG A 1 83 ? -3.756 24.057 35.781 1.00 95.81 83 ARG A O 1
ATOM 694 N N . SER A 1 84 ? -2.356 25.773 36.159 1.00 96.19 84 SER A N 1
ATOM 695 C CA . SER A 1 84 ? -2.955 26.685 35.177 1.00 96.19 84 SER A CA 1
ATOM 696 C C . SER A 1 84 ? -2.705 26.204 33.744 1.00 96.19 84 SER A C 1
ATOM 698 O O . SER A 1 84 ? -3.639 26.138 32.947 1.00 96.19 84 SER A O 1
ATOM 700 N N . ALA A 1 85 ? -1.475 25.777 33.442 1.00 95.44 85 ALA A N 1
ATOM 701 C CA . ALA A 1 85 ? -1.112 25.199 32.150 1.00 95.44 85 ALA A CA 1
ATOM 702 C C . ALA A 1 85 ? -1.854 23.878 31.867 1.00 95.44 85 ALA A C 1
ATOM 704 O O . ALA A 1 85 ? -2.316 23.658 30.746 1.00 95.44 85 ALA A O 1
ATOM 705 N N . LEU A 1 86 ? -2.023 23.020 32.883 1.00 93.88 86 LEU A N 1
ATOM 706 C CA . LEU A 1 86 ? -2.813 21.789 32.777 1.00 93.88 86 LEU A CA 1
ATOM 707 C C . LEU A 1 86 ? -4.284 22.108 32.475 1.00 93.88 86 LEU A C 1
ATOM 709 O O . LEU A 1 86 ? -4.823 21.583 31.503 1.00 93.88 86 LEU A O 1
ATOM 713 N N . LYS A 1 87 ? -4.903 23.030 33.227 1.00 95.88 87 LYS A N 1
ATOM 714 C CA . LYS A 1 87 ? -6.292 23.456 32.992 1.00 95.88 87 LYS A CA 1
ATOM 715 C C . LYS A 1 87 ? -6.493 24.016 31.580 1.00 95.88 87 LYS A C 1
ATOM 717 O O . LYS A 1 87 ? -7.451 23.645 30.909 1.00 95.88 87 LYS A O 1
ATOM 722 N N . GLN A 1 88 ? -5.571 24.855 31.099 1.00 95.00 88 GLN A N 1
ATOM 723 C CA . GLN A 1 88 ? -5.615 25.368 29.726 1.00 95.00 88 GLN A CA 1
ATOM 724 C C . GLN A 1 88 ? -5.590 24.222 28.700 1.00 95.00 88 GLN A C 1
ATOM 726 O O . GLN A 1 88 ? -6.347 24.242 27.732 1.00 95.00 88 GLN A O 1
ATOM 731 N N . LYS A 1 89 ? -4.760 23.193 28.913 1.00 93.75 89 LYS A N 1
ATOM 732 C CA . LYS A 1 89 ? -4.676 22.026 28.020 1.00 93.75 89 LYS A CA 1
ATOM 733 C C . LYS A 1 89 ? -5.926 21.142 28.072 1.00 93.75 89 LYS A C 1
ATOM 735 O O . LYS A 1 89 ? -6.305 20.591 27.041 1.00 93.75 89 LYS A O 1
ATOM 740 N N . GLU A 1 90 ? -6.608 21.049 29.212 1.00 91.88 90 GLU A N 1
ATOM 741 C CA . GLU A 1 90 ? -7.926 20.403 29.309 1.00 91.88 90 GLU A CA 1
ATOM 742 C C . GLU A 1 90 ? -9.015 21.192 28.562 1.00 91.88 90 GLU A C 1
ATOM 744 O O . GLU A 1 90 ? -9.827 20.594 27.854 1.00 91.88 90 GLU A O 1
ATOM 749 N N . GLU A 1 91 ? -9.010 22.525 28.657 1.00 94.50 91 GLU A N 1
ATOM 750 C CA . GLU A 1 91 ? -9.948 23.407 27.945 1.00 94.50 91 GLU A CA 1
ATOM 751 C C . GLU A 1 91 ? -9.707 23.392 26.421 1.00 94.50 91 GLU A C 1
ATOM 753 O O . GLU A 1 91 ? -10.661 23.263 25.650 1.00 94.50 91 GLU A O 1
ATOM 758 N N . GLU A 1 92 ? -8.445 23.407 25.973 1.00 93.94 92 GLU A N 1
ATOM 759 C CA . GLU A 1 92 ? -8.056 23.184 24.571 1.00 93.94 92 GLU A CA 1
ATOM 760 C C . GLU A 1 92 ? -8.521 21.809 24.060 1.00 93.94 92 GLU A C 1
ATOM 762 O O . GLU A 1 92 ? -9.134 21.718 22.994 1.00 93.94 92 GLU A O 1
ATOM 767 N N . LEU A 1 93 ? -8.276 20.736 24.823 1.00 90.50 93 LEU A N 1
ATOM 768 C CA . LEU A 1 93 ? -8.673 19.373 24.456 1.00 90.50 93 LEU A CA 1
ATOM 769 C C . LEU A 1 93 ? -10.198 19.211 24.406 1.00 90.50 93 LEU A C 1
ATOM 771 O O . LEU A 1 93 ? -10.710 18.493 23.543 1.00 90.50 93 LEU A O 1
ATOM 775 N N . LYS A 1 94 ? -10.934 19.870 25.306 1.00 92.44 94 LYS A N 1
ATOM 776 C CA . LYS A 1 94 ? -12.399 19.883 25.285 1.00 92.44 94 LYS A CA 1
ATOM 777 C C . LYS A 1 94 ? -12.922 20.628 24.056 1.00 92.44 94 LYS A C 1
ATOM 779 O O . LYS A 1 94 ? -13.697 20.052 23.303 1.00 92.44 94 LYS A O 1
ATOM 784 N N . SER A 1 95 ? -12.432 21.841 23.800 1.00 93.06 95 SER A N 1
ATOM 785 C CA . SER A 1 95 ? -12.780 22.627 22.607 1.00 93.06 95 SER A CA 1
ATOM 786 C C . SER A 1 95 ? -12.490 21.862 21.306 1.00 93.06 95 SER A C 1
ATOM 788 O O . SER A 1 95 ? -13.309 21.837 20.387 1.00 93.06 95 SER A O 1
ATOM 790 N N . PHE A 1 96 ? -11.362 21.143 21.246 1.00 88.44 96 PHE A N 1
ATOM 791 C CA . PHE A 1 96 ? -11.039 20.263 20.126 1.00 88.44 96 PHE A CA 1
ATOM 792 C C . PHE A 1 96 ? -12.052 19.117 19.965 1.00 88.44 96 PHE A C 1
ATOM 794 O O . PHE A 1 96 ? -12.529 18.893 18.854 1.00 88.44 96 PHE A O 1
ATOM 801 N N . LYS A 1 97 ? -12.415 18.420 21.052 1.00 83.31 97 LYS A N 1
ATOM 802 C CA . LYS A 1 97 ? -13.433 17.353 21.028 1.00 83.31 97 LYS A CA 1
ATOM 803 C C . LYS A 1 97 ? -14.795 17.876 20.579 1.00 83.31 97 LYS A C 1
ATOM 805 O O . LYS A 1 97 ? -15.382 17.291 19.676 1.00 83.31 97 LYS A O 1
ATOM 810 N N . ASP A 1 98 ? -15.258 18.982 21.156 1.00 88.88 98 ASP A N 1
ATOM 811 C CA . ASP A 1 98 ? -16.563 19.576 20.850 1.00 88.88 98 ASP A CA 1
ATOM 812 C C . ASP A 1 98 ? -16.636 20.039 19.377 1.00 88.88 98 ASP A C 1
ATOM 814 O O . ASP A 1 98 ? -17.677 19.903 18.736 1.00 88.88 98 ASP A O 1
ATOM 818 N N . ARG A 1 99 ? -15.512 20.499 18.800 1.00 87.25 99 ARG A N 1
ATOM 819 C CA . ARG A 1 99 ? -15.397 20.868 17.376 1.00 87.25 99 ARG A CA 1
ATOM 820 C C . ARG A 1 99 ? -15.310 19.672 16.421 1.00 87.25 99 ARG A C 1
ATOM 822 O O . ARG A 1 99 ? -15.785 19.785 15.300 1.00 87.25 99 ARG A O 1
ATOM 829 N N . VAL A 1 100 ? -14.698 18.557 16.829 1.00 83.25 100 VAL A N 1
ATOM 830 C CA . VAL A 1 100 ? -14.500 17.359 15.981 1.00 83.25 100 VAL A CA 1
ATOM 831 C C . VAL A 1 100 ? -15.657 16.357 16.098 1.00 83.25 100 VAL A C 1
ATOM 833 O O . VAL A 1 100 ? -15.878 15.562 15.188 1.00 83.25 100 VAL A O 1
ATOM 836 N N . ALA A 1 101 ? -16.442 16.401 17.178 1.00 80.44 101 ALA A N 1
ATOM 837 C CA . ALA A 1 101 ? -17.587 15.513 17.382 1.00 80.44 101 ALA A CA 1
ATOM 838 C C . ALA A 1 101 ? -18.638 15.531 16.244 1.00 80.44 101 ALA A C 1
ATOM 840 O O . ALA A 1 101 ? -19.134 14.448 15.927 1.00 80.44 101 ALA A O 1
ATOM 841 N N . PRO A 1 102 ? -18.976 16.667 15.591 1.00 76.19 102 PRO A N 1
ATOM 842 C CA . PRO A 1 102 ? -19.887 16.678 14.443 1.00 76.19 102 PRO A CA 1
ATOM 843 C C . PRO A 1 102 ? -19.327 15.916 13.235 1.00 76.19 102 PRO A C 1
ATOM 845 O O . PRO A 1 102 ? -20.011 15.046 12.698 1.00 76.19 102 PRO A O 1
ATOM 848 N N . ASP A 1 103 ? -18.075 16.185 12.856 1.00 66.75 103 ASP A N 1
ATOM 849 C CA . ASP A 1 103 ? -17.405 15.537 11.720 1.00 66.75 103 ASP A CA 1
ATOM 850 C C . ASP A 1 103 ? -17.234 14.032 11.970 1.00 66.75 103 ASP A C 1
ATOM 852 O O . ASP A 1 103 ? -17.525 13.205 11.103 1.00 66.75 103 ASP A O 1
ATOM 856 N N . LEU A 1 104 ? -16.854 13.662 13.198 1.00 66.62 104 LEU A N 1
ATOM 857 C CA . LEU A 1 104 ? -16.768 12.271 13.632 1.00 66.62 104 LEU A CA 1
ATOM 858 C C . LEU A 1 104 ? -18.144 11.587 13.595 1.00 66.62 104 LEU A C 1
ATOM 860 O O . LEU A 1 104 ? -18.251 10.466 13.110 1.00 66.62 104 LEU A O 1
ATOM 864 N N . ALA A 1 105 ? -19.213 12.246 14.051 1.00 66.31 105 ALA A N 1
ATOM 865 C CA . ALA A 1 105 ? -20.566 11.688 14.019 1.00 66.31 105 ALA A CA 1
ATOM 866 C C . ALA A 1 105 ? -21.115 11.526 12.589 1.00 66.31 105 ALA A C 1
ATOM 868 O O . ALA A 1 105 ? -21.856 10.577 12.328 1.00 66.31 105 ALA A O 1
ATOM 869 N N . LEU A 1 106 ? -20.745 12.412 11.658 1.00 62.41 106 LEU A N 1
ATOM 870 C CA . LEU A 1 106 ? -21.049 12.270 10.230 1.00 62.41 106 LEU A CA 1
ATOM 871 C C . LEU A 1 106 ? -20.267 11.106 9.607 1.00 62.41 106 LEU A C 1
ATOM 873 O O . LEU A 1 106 ? -20.858 10.270 8.923 1.00 62.41 106 LEU A O 1
ATOM 877 N N . SER A 1 107 ? -18.969 11.002 9.895 1.00 54.53 107 SER A N 1
ATOM 878 C CA . SER A 1 107 ? -18.115 9.909 9.420 1.00 54.53 107 SER A CA 1
ATOM 879 C C . SER A 1 107 ? -18.595 8.546 9.951 1.00 54.53 107 SER A C 1
ATOM 881 O O . SER A 1 107 ? -18.800 7.630 9.157 1.00 54.53 107 SER A O 1
ATOM 883 N N . ILE A 1 108 ? -18.936 8.438 11.246 1.00 58.12 108 ILE A N 1
ATOM 884 C CA . ILE A 1 108 ? -19.514 7.223 11.859 1.00 58.12 108 ILE A CA 1
ATOM 885 C C . ILE A 1 108 ? -20.853 6.856 11.203 1.00 58.12 108 ILE A C 1
ATOM 887 O O . ILE A 1 108 ? -21.074 5.692 10.880 1.00 58.12 108 ILE A O 1
ATOM 891 N N . LYS A 1 109 ? -21.743 7.831 10.959 1.00 55.75 109 LYS A N 1
ATOM 892 C CA . LYS A 1 109 ? -23.017 7.594 10.248 1.00 55.75 109 LYS A CA 1
ATOM 893 C C . LYS A 1 109 ? -22.836 7.117 8.805 1.00 55.75 109 LYS A C 1
ATOM 895 O O . LYS A 1 109 ? -23.742 6.480 8.276 1.00 55.75 109 LYS A O 1
ATOM 900 N N . THR A 1 110 ? -21.707 7.443 8.184 1.00 53.44 110 THR A N 1
ATOM 901 C CA . THR A 1 110 ? -21.377 7.078 6.797 1.00 53.44 110 THR A CA 1
ATOM 902 C C . THR A 1 110 ? -20.551 5.784 6.725 1.00 53.44 110 THR A C 1
ATOM 904 O O . THR A 1 110 ? -20.417 5.202 5.656 1.00 53.44 110 THR A O 1
ATOM 907 N N . GLY A 1 111 ? -20.002 5.316 7.852 1.00 50.50 111 GLY A N 1
ATOM 908 C CA . GLY A 1 111 ? -19.113 4.151 7.931 1.00 50.50 111 GLY A CA 1
ATOM 909 C C . GLY A 1 111 ? -17.656 4.419 7.525 1.00 50.50 111 GLY A C 1
ATOM 910 O O . GLY A 1 111 ? -16.812 3.553 7.728 1.00 50.50 111 GLY A O 1
ATOM 911 N N . ASP A 1 112 ? -17.329 5.613 7.017 1.00 52.97 112 ASP A N 1
ATOM 912 C CA . ASP A 1 112 ? -16.002 5.975 6.478 1.00 52.97 112 ASP A CA 1
ATOM 913 C C . ASP A 1 112 ? -15.012 6.449 7.573 1.00 52.97 112 ASP A C 1
ATOM 915 O O . ASP A 1 112 ? -14.061 7.181 7.300 1.00 52.97 112 ASP A O 1
ATOM 919 N N . THR A 1 113 ? -15.229 6.063 8.840 1.00 58.19 113 THR A N 1
ATOM 920 C CA . THR A 1 113 ? -14.263 6.293 9.931 1.00 58.19 113 THR A CA 1
ATOM 921 C C . THR A 1 113 ? -13.092 5.323 9.834 1.00 58.19 113 THR A C 1
ATOM 923 O O . THR A 1 113 ? -13.094 4.255 10.450 1.00 58.19 113 THR A O 1
ATOM 926 N N . GLU A 1 114 ? -12.047 5.719 9.114 1.00 64.81 114 GLU A N 1
ATOM 927 C CA . GLU A 1 114 ? -10.747 5.061 9.216 1.00 64.81 114 GLU A CA 1
ATOM 928 C C . GLU A 1 114 ? -10.181 5.161 10.647 1.00 64.81 114 GLU A C 1
ATOM 930 O O . GLU A 1 114 ? -10.170 6.226 11.269 1.00 64.81 114 GLU A O 1
ATOM 935 N N . SER A 1 115 ? -9.644 4.056 11.172 1.00 68.06 115 SER A N 1
ATOM 936 C CA . SER A 1 115 ? -8.897 4.088 12.432 1.00 68.06 115 SER A CA 1
ATOM 937 C C . SER A 1 115 ? -7.554 4.791 12.228 1.00 68.06 115 SER A C 1
ATOM 939 O O . SER A 1 115 ? -6.656 4.239 11.595 1.00 68.06 115 SER A O 1
ATOM 941 N N . MET A 1 116 ? -7.383 5.970 12.833 1.00 69.06 116 MET A N 1
ATOM 942 C CA . MET A 1 116 ? -6.125 6.741 12.819 1.00 69.06 116 MET A CA 1
ATOM 943 C C . MET A 1 116 ? -4.909 5.972 13.371 1.00 69.06 116 MET A C 1
ATOM 945 O O . MET A 1 116 ? -3.771 6.351 13.104 1.00 69.06 116 MET A O 1
ATOM 949 N N . ASN A 1 117 ? -5.145 4.899 14.134 1.00 73.62 117 ASN A N 1
ATOM 950 C CA . ASN A 1 117 ? -4.106 4.031 14.691 1.00 73.62 117 ASN A CA 1
ATOM 951 C C . ASN A 1 117 ? -3.763 2.836 13.779 1.00 73.62 117 ASN A C 1
ATOM 953 O O . ASN A 1 117 ? -2.831 2.098 14.087 1.00 73.62 117 ASN A O 1
ATOM 957 N N . ASN A 1 118 ? -4.500 2.617 12.683 1.00 82.19 118 ASN A N 1
ATOM 958 C CA . ASN A 1 118 ? -4.185 1.581 11.704 1.00 82.19 118 ASN A CA 1
ATOM 959 C C . ASN A 1 118 ? -3.081 2.091 10.752 1.00 82.19 118 ASN A C 1
ATOM 961 O O . ASN A 1 118 ? -3.344 3.004 9.965 1.00 82.19 118 ASN A O 1
ATOM 965 N N . PRO A 1 119 ? -1.861 1.515 10.756 1.00 86.12 119 PRO A N 1
ATOM 966 C CA . PRO A 1 119 ? -0.787 1.965 9.872 1.00 86.12 119 PRO A CA 1
ATOM 967 C C . PRO A 1 119 ? -1.064 1.686 8.388 1.00 86.12 119 PRO A C 1
ATOM 969 O O . PRO A 1 119 ? -0.379 2.249 7.540 1.00 86.12 119 PRO A O 1
ATOM 972 N N . VAL A 1 120 ? -2.062 0.857 8.067 1.00 88.75 120 VAL A N 1
ATOM 973 C CA . VAL A 1 120 ? -2.471 0.507 6.698 1.00 88.75 120 VAL A CA 1
ATOM 974 C C . VAL A 1 120 ? -3.916 0.918 6.398 1.00 88.75 120 VAL A C 1
ATOM 976 O O . VAL A 1 120 ? -4.629 0.247 5.659 1.00 88.75 120 VAL A O 1
ATOM 979 N N . SER A 1 121 ? -4.370 2.027 6.983 1.00 90.00 121 SER A N 1
ATOM 980 C CA . SER A 1 121 ? -5.645 2.644 6.603 1.00 90.00 121 SER A CA 1
ATOM 981 C C . SER A 1 121 ? -5.611 3.140 5.143 1.00 90.00 121 SER A C 1
ATOM 983 O O . SER A 1 121 ? -4.545 3.478 4.630 1.00 90.00 121 SER A O 1
ATOM 985 N N . LYS A 1 122 ? -6.762 3.238 4.467 1.00 90.88 122 LYS A N 1
ATOM 986 C CA . LYS A 1 122 ? -6.920 3.763 3.089 1.00 90.88 122 LYS A CA 1
ATOM 987 C C . LYS A 1 122 ? -6.210 5.115 2.877 1.00 90.88 122 LYS A C 1
ATOM 989 O O . LYS A 1 122 ? -5.468 5.286 1.905 1.00 90.88 122 LYS A O 1
ATOM 994 N N . THR A 1 123 ? -6.326 6.040 3.827 1.00 90.06 123 THR A N 1
ATOM 995 C CA . THR A 1 123 ? -5.589 7.312 3.869 1.00 90.06 123 THR A CA 1
ATOM 996 C C . THR A 1 123 ? -4.077 7.093 4.007 1.00 90.06 123 THR A C 1
ATOM 998 O O . THR A 1 123 ? -3.294 7.710 3.279 1.00 90.06 123 THR A O 1
ATOM 1001 N N . LYS A 1 124 ? -3.630 6.178 4.878 1.00 92.75 124 LYS A N 1
ATOM 1002 C CA . LYS A 1 124 ? -2.198 5.889 5.066 1.00 92.75 124 LYS A CA 1
ATOM 1003 C C . LYS A 1 124 ? -1.561 5.182 3.869 1.00 92.75 124 LYS A C 1
ATOM 1005 O O . LYS A 1 124 ? -0.439 5.516 3.497 1.00 92.75 124 LYS A O 1
ATOM 1010 N N . LEU A 1 125 ? -2.283 4.282 3.210 1.00 94.88 125 LEU A N 1
ATOM 1011 C CA . LEU A 1 125 ? -1.870 3.642 1.960 1.00 94.88 125 LEU A CA 1
ATOM 1012 C C . LEU A 1 125 ? -1.783 4.666 0.819 1.00 94.88 125 LEU A C 1
ATOM 1014 O O . LEU A 1 125 ? -0.825 4.649 0.048 1.00 94.88 125 LEU A O 1
ATOM 1018 N N . THR A 1 126 ? -2.700 5.638 0.783 1.00 94.00 126 THR A N 1
ATOM 1019 C CA . THR A 1 126 ? -2.633 6.779 -0.147 1.00 94.00 126 THR A CA 1
ATOM 1020 C C . THR A 1 126 ? -1.402 7.661 0.115 1.00 94.00 126 THR A C 1
ATOM 1022 O O . THR A 1 126 ? -0.715 8.054 -0.829 1.00 94.00 126 THR A O 1
ATOM 1025 N N . GLU A 1 127 ? -1.035 7.923 1.378 1.00 94.06 127 GLU A N 1
ATOM 1026 C CA . GLU A 1 127 ? 0.254 8.560 1.702 1.00 94.06 127 GLU A CA 1
ATOM 1027 C C . GLU A 1 127 ? 1.459 7.734 1.223 1.00 94.06 127 GLU A C 1
ATOM 1029 O O . GLU A 1 127 ? 2.426 8.310 0.724 1.00 94.06 127 GLU A O 1
ATOM 1034 N N . MET A 1 128 ? 1.449 6.409 1.412 1.00 95.62 128 MET A N 1
ATOM 1035 C CA . MET A 1 128 ? 2.558 5.530 1.010 1.00 95.62 128 MET A CA 1
ATOM 1036 C C . MET A 1 128 ? 2.732 5.509 -0.509 1.00 95.62 128 MET A C 1
ATOM 1038 O O . MET A 1 128 ? 3.849 5.688 -0.990 1.00 95.62 128 MET A O 1
ATOM 1042 N N . TYR A 1 129 ? 1.635 5.397 -1.259 1.00 96.62 129 TYR A N 1
ATOM 1043 C CA . TYR A 1 129 ? 1.632 5.488 -2.719 1.00 96.62 129 TYR A CA 1
ATOM 1044 C C . TYR A 1 129 ? 2.175 6.834 -3.211 1.00 96.62 129 TYR A C 1
ATOM 1046 O O . TYR A 1 129 ? 3.038 6.879 -4.088 1.00 96.62 129 TYR A O 1
ATOM 1054 N N . ASN A 1 130 ? 1.756 7.939 -2.588 1.00 95.00 130 ASN A N 1
ATOM 1055 C CA . ASN A 1 130 ? 2.289 9.261 -2.908 1.00 95.00 130 ASN A CA 1
ATOM 1056 C C . ASN A 1 130 ? 3.785 9.390 -2.566 1.00 95.00 130 ASN A C 1
ATOM 1058 O O . ASN A 1 130 ? 4.524 10.012 -3.325 1.00 95.00 130 ASN A O 1
ATOM 1062 N N . LYS A 1 131 ? 4.278 8.766 -1.488 1.00 94.69 131 LYS A N 1
ATOM 1063 C CA . LYS A 1 131 ? 5.720 8.729 -1.162 1.00 94.69 131 LYS A CA 1
ATOM 1064 C C . LYS A 1 131 ? 6.513 7.889 -2.170 1.00 94.69 131 LYS A C 1
ATOM 1066 O O . LYS A 1 131 ? 7.570 8.336 -2.613 1.00 94.69 131 LYS A O 1
ATOM 1071 N N . LEU A 1 132 ? 5.996 6.732 -2.588 1.00 94.56 132 LEU A N 1
ATOM 1072 C CA . LEU A 1 132 ? 6.573 5.923 -3.667 1.00 94.56 132 LEU A CA 1
ATOM 1073 C C . LEU A 1 132 ? 6.678 6.752 -4.958 1.00 94.56 132 LEU A C 1
ATOM 1075 O O . LEU A 1 132 ? 7.779 6.957 -5.467 1.00 94.56 132 LEU A O 1
ATOM 1079 N N . LYS A 1 133 ? 5.559 7.320 -5.418 1.00 93.50 133 LYS A N 1
ATOM 1080 C CA . LYS A 1 133 ? 5.462 8.101 -6.658 1.00 93.50 133 LYS A CA 1
ATOM 1081 C C . LYS A 1 133 ? 6.291 9.392 -6.666 1.00 93.50 133 LYS A C 1
ATOM 1083 O O . LYS A 1 133 ? 6.866 9.727 -7.698 1.00 93.50 133 LYS A O 1
ATOM 1088 N N . LEU A 1 134 ? 6.318 10.145 -5.564 1.00 91.81 134 LEU A N 1
ATOM 1089 C CA . LEU A 1 134 ? 6.903 11.494 -5.530 1.00 91.81 134 LEU A CA 1
ATOM 1090 C C . LEU A 1 134 ? 8.330 11.538 -4.964 1.00 91.81 134 LEU A C 1
ATOM 1092 O O . LEU A 1 134 ? 9.047 12.493 -5.248 1.00 91.81 134 LEU A O 1
ATOM 1096 N N . LEU A 1 135 ? 8.752 10.545 -4.168 1.00 91.00 135 LEU A N 1
ATOM 1097 C CA . LEU A 1 135 ? 10.044 10.575 -3.462 1.00 91.00 135 LEU A CA 1
ATOM 1098 C C . LEU A 1 135 ? 10.984 9.419 -3.821 1.00 91.00 135 LEU A C 1
ATOM 1100 O O . LEU A 1 135 ? 12.198 9.604 -3.740 1.00 91.00 135 LEU A O 1
ATOM 1104 N N . GLN A 1 136 ? 10.467 8.242 -4.188 1.00 90.88 136 GLN A N 1
ATOM 1105 C CA . GLN A 1 136 ? 11.303 7.083 -4.539 1.00 90.88 136 GLN A CA 1
ATOM 1106 C C . GLN A 1 136 ? 11.417 6.903 -6.053 1.00 90.88 136 GLN A C 1
ATOM 1108 O O . GLN A 1 136 ? 12.530 6.803 -6.569 1.00 90.88 136 GLN A O 1
ATOM 1113 N N . TRP A 1 137 ? 10.291 6.953 -6.773 1.00 93.44 137 TRP A N 1
ATOM 1114 C CA . TRP A 1 137 ? 10.253 6.802 -8.227 1.00 93.44 137 TRP A CA 1
ATOM 1115 C C . TRP A 1 137 ? 11.220 7.742 -8.964 1.00 93.44 137 TRP A C 1
ATOM 1117 O O . TRP A 1 137 ? 11.972 7.216 -9.777 1.00 93.44 137 TRP A O 1
ATOM 1127 N N . PRO A 1 138 ? 11.329 9.058 -8.669 1.00 92.06 138 PRO A N 1
ATOM 1128 C CA . PRO A 1 138 ? 12.284 9.929 -9.365 1.00 92.06 138 PRO A CA 1
ATOM 1129 C C . PRO A 1 138 ? 13.741 9.448 -9.273 1.00 92.06 138 PRO A C 1
ATOM 1131 O O . PRO A 1 138 ? 14.446 9.430 -10.276 1.00 92.06 138 PRO A O 1
ATOM 1134 N N . LYS A 1 139 ? 14.171 8.961 -8.100 1.00 91.25 139 LYS A N 1
ATOM 1135 C CA . LYS A 1 139 ? 15.540 8.459 -7.882 1.00 91.25 139 LYS A CA 1
ATOM 1136 C C . LYS A 1 139 ? 15.832 7.228 -8.741 1.00 91.25 139 LYS A C 1
ATOM 1138 O O . LYS A 1 139 ? 16.901 7.135 -9.335 1.00 91.25 139 LYS A O 1
ATOM 1143 N N . ILE A 1 140 ? 14.879 6.297 -8.796 1.00 91.75 140 ILE A N 1
ATOM 1144 C CA . ILE A 1 140 ? 14.978 5.050 -9.568 1.00 91.75 140 ILE A CA 1
ATOM 1145 C C . ILE A 1 140 ? 14.918 5.365 -11.071 1.00 91.75 140 ILE A C 1
ATOM 1147 O O . ILE A 1 140 ? 15.777 4.938 -11.838 1.00 91.75 140 ILE A O 1
ATOM 1151 N N . LYS A 1 141 ? 13.940 6.180 -11.481 1.00 92.44 141 LYS A N 1
ATOM 1152 C CA . LYS A 1 141 ? 13.732 6.688 -12.843 1.00 92.44 141 LYS A CA 1
ATOM 1153 C C . LYS A 1 141 ? 15.000 7.286 -13.440 1.00 92.44 141 LYS A C 1
ATOM 1155 O O . LYS A 1 141 ? 15.350 6.928 -14.560 1.00 92.44 141 LYS A O 1
ATOM 1160 N N . ASP A 1 142 ? 15.697 8.155 -12.711 1.00 90.56 142 ASP A N 1
ATOM 1161 C CA . ASP A 1 142 ? 16.900 8.810 -13.229 1.00 90.56 142 ASP A CA 1
ATOM 1162 C C . ASP A 1 142 ? 18.054 7.813 -13.445 1.00 90.56 142 ASP A C 1
ATOM 1164 O O . ASP A 1 142 ? 18.778 7.928 -14.438 1.00 90.56 142 ASP A O 1
ATOM 1168 N N . HIS A 1 143 ? 18.172 6.768 -12.614 1.00 88.75 143 HIS A N 1
ATOM 1169 C CA . HIS A 1 143 ? 19.115 5.665 -12.845 1.00 88.75 143 HIS A CA 1
ATOM 1170 C C . HIS A 1 143 ? 18.715 4.809 -14.057 1.00 88.75 143 HIS A C 1
ATOM 1172 O O . HIS A 1 143 ? 19.544 4.585 -14.940 1.00 88.75 143 HIS A O 1
ATOM 1178 N N . LEU A 1 144 ? 17.456 4.362 -14.145 1.00 89.00 144 LEU A N 1
ATOM 1179 C CA . LEU A 1 144 ? 16.968 3.530 -15.256 1.00 89.00 144 LEU A CA 1
ATOM 1180 C C . LEU A 1 144 ? 17.089 4.262 -16.606 1.00 89.00 144 LEU A C 1
ATOM 1182 O O . LEU A 1 144 ? 17.632 3.717 -17.568 1.00 89.00 144 LEU A O 1
ATOM 1186 N N . LYS A 1 145 ? 16.678 5.533 -16.657 1.00 88.75 145 LYS A N 1
ATOM 1187 C CA . LYS A 1 145 ? 16.790 6.406 -17.835 1.00 88.75 145 LYS A CA 1
ATOM 1188 C C . LYS A 1 145 ? 18.246 6.629 -18.257 1.00 88.75 145 LYS A C 1
ATOM 1190 O O . LYS A 1 145 ? 18.533 6.614 -19.451 1.00 88.75 145 LYS A O 1
ATOM 1195 N N . SER A 1 146 ? 19.167 6.787 -17.302 1.00 87.94 146 SER A N 1
ATOM 1196 C CA . SER A 1 146 ? 20.607 6.925 -17.587 1.00 87.94 146 SER A CA 1
ATOM 1197 C C . SER A 1 146 ? 21.247 5.632 -18.108 1.00 87.94 146 SER A C 1
ATOM 1199 O O . SER A 1 146 ? 22.233 5.692 -18.834 1.00 87.94 146 SER A O 1
ATOM 1201 N N . ASN A 1 147 ? 20.665 4.471 -17.791 1.00 86.88 147 ASN A N 1
ATOM 1202 C CA . ASN A 1 147 ? 21.079 3.156 -18.295 1.00 86.88 147 ASN A CA 1
ATOM 1203 C C . ASN A 1 147 ? 20.303 2.725 -19.564 1.00 86.88 147 ASN A C 1
ATOM 1205 O O . ASN A 1 147 ? 20.294 1.546 -19.904 1.00 86.88 147 ASN A O 1
ATOM 1209 N N . ALA A 1 148 ? 19.645 3.664 -20.260 1.00 85.38 148 ALA A N 1
ATOM 1210 C CA . ALA A 1 148 ? 18.886 3.432 -21.498 1.00 85.38 148 ALA A CA 1
ATOM 1211 C C . ALA A 1 148 ? 17.777 2.354 -21.409 1.00 85.38 148 ALA A C 1
ATOM 1213 O O . ALA A 1 148 ? 17.373 1.778 -22.419 1.00 85.38 148 ALA A O 1
ATOM 1214 N N . VAL A 1 149 ? 17.252 2.103 -20.206 1.00 87.81 149 VAL A N 1
ATOM 1215 C CA . VAL A 1 149 ? 16.154 1.156 -19.967 1.00 87.81 149 VAL A CA 1
ATOM 1216 C C . VAL A 1 149 ? 14.866 1.632 -20.653 1.00 87.81 149 VAL A C 1
ATOM 1218 O O . VAL A 1 149 ? 14.544 2.822 -20.635 1.00 87.81 149 VAL A O 1
ATOM 1221 N N . SER A 1 150 ? 14.084 0.704 -21.219 1.00 89.44 150 SER A N 1
ATOM 1222 C CA . SER A 1 150 ? 12.759 1.024 -21.765 1.00 89.44 150 SER A CA 1
ATOM 1223 C C . SER A 1 150 ? 11.803 1.493 -20.663 1.00 89.44 150 SER A C 1
ATOM 1225 O O . SER A 1 150 ? 11.583 0.828 -19.643 1.00 89.44 150 SER A O 1
ATOM 1227 N N . ARG A 1 151 ? 11.172 2.642 -20.912 1.00 90.25 151 ARG A N 1
ATOM 1228 C CA . ARG A 1 151 ? 10.071 3.159 -20.097 1.00 90.25 151 ARG A CA 1
ATOM 1229 C C . ARG A 1 151 ? 8.892 2.188 -20.089 1.00 90.25 151 ARG A C 1
ATOM 1231 O O . ARG A 1 151 ? 8.273 1.999 -19.050 1.00 90.25 151 ARG A O 1
ATOM 1238 N N . GLU A 1 152 ? 8.570 1.625 -21.247 1.00 90.44 152 GLU A N 1
ATOM 1239 C CA . GLU A 1 152 ? 7.446 0.720 -21.480 1.00 90.44 152 GLU A CA 1
ATOM 1240 C C . GLU A 1 152 ? 7.625 -0.532 -20.622 1.00 90.44 152 GLU A C 1
ATOM 1242 O O . GLU A 1 152 ? 6.768 -0.818 -19.794 1.00 90.44 152 GLU A O 1
ATOM 1247 N N . PHE A 1 153 ? 8.802 -1.163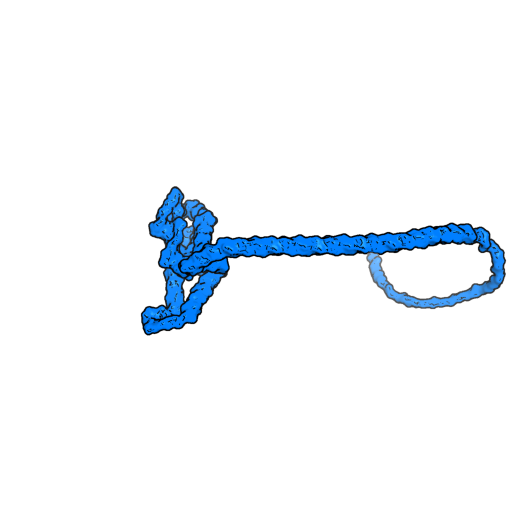 -20.688 1.00 90.19 153 PHE A N 1
ATOM 1248 C CA . PHE A 1 153 ? 9.178 -2.259 -19.792 1.00 90.19 153 PHE A CA 1
ATOM 1249 C C . PHE A 1 153 ? 9.045 -1.875 -18.309 1.00 90.19 153 PHE A C 1
ATOM 1251 O O . PHE A 1 153 ? 8.466 -2.615 -17.519 1.00 90.19 153 PHE A O 1
ATOM 1258 N N . THR A 1 154 ? 9.525 -0.687 -17.924 1.00 91.94 154 THR A N 1
ATOM 1259 C CA . THR A 1 154 ? 9.456 -0.222 -16.527 1.00 91.94 154 THR A CA 1
ATOM 1260 C C . THR A 1 154 ? 8.009 0.003 -16.061 1.00 91.94 154 THR A C 1
ATOM 1262 O O . THR A 1 154 ? 7.659 -0.354 -14.934 1.00 91.94 154 THR A O 1
ATOM 1265 N N . ARG A 1 155 ? 7.142 0.557 -16.921 1.00 93.12 155 ARG A N 1
ATOM 1266 C CA . ARG A 1 155 ? 5.695 0.700 -16.683 1.00 93.12 155 ARG A CA 1
ATOM 1267 C C . ARG A 1 155 ? 5.038 -0.669 -16.530 1.00 93.12 155 ARG A C 1
ATOM 1269 O O . ARG A 1 155 ? 4.288 -0.867 -15.579 1.00 93.12 155 ARG A O 1
ATOM 1276 N N . ASP A 1 156 ? 5.335 -1.593 -17.434 1.00 92.69 156 ASP A N 1
ATOM 1277 C CA . ASP A 1 156 ? 4.662 -2.890 -17.517 1.00 92.69 156 ASP A CA 1
ATOM 1278 C C . ASP A 1 156 ? 5.072 -3.797 -16.348 1.00 92.69 156 ASP A C 1
ATOM 1280 O O . ASP A 1 156 ? 4.214 -4.425 -15.732 1.00 92.69 156 ASP A O 1
ATOM 1284 N N . LEU A 1 157 ? 6.342 -3.745 -15.927 1.00 92.81 157 LEU A N 1
ATOM 1285 C CA . LEU A 1 157 ? 6.811 -4.316 -14.662 1.00 92.81 157 LEU A CA 1
ATOM 1286 C C . LEU A 1 157 ? 6.086 -3.705 -13.451 1.00 92.81 157 LEU A C 1
ATOM 1288 O O . LEU A 1 157 ? 5.620 -4.435 -12.578 1.00 92.81 157 LEU A O 1
ATOM 1292 N N . THR A 1 158 ? 5.959 -2.376 -13.395 1.00 94.69 158 THR A N 1
ATOM 1293 C CA . THR A 1 158 ? 5.267 -1.689 -12.288 1.00 94.69 158 THR A CA 1
ATOM 1294 C C . THR A 1 158 ? 3.802 -2.138 -12.201 1.00 94.69 158 THR A C 1
ATOM 1296 O O . THR A 1 158 ? 3.324 -2.478 -11.119 1.00 94.69 158 THR A O 1
ATOM 1299 N N . GLN A 1 159 ? 3.100 -2.210 -13.337 1.00 95.38 159 GLN A N 1
ATOM 1300 C CA . GLN A 1 159 ? 1.720 -2.701 -13.419 1.00 95.38 159 GLN A CA 1
ATOM 1301 C C . GLN A 1 159 ? 1.610 -4.173 -13.011 1.00 95.38 159 GLN A C 1
ATOM 1303 O O . GLN A 1 159 ? 0.752 -4.510 -12.193 1.00 95.38 159 GLN A O 1
ATOM 1308 N N . LYS A 1 160 ? 2.509 -5.030 -13.515 1.00 94.75 160 LYS A N 1
ATOM 1309 C CA . LYS A 1 160 ? 2.591 -6.451 -13.154 1.00 94.75 160 LYS A CA 1
ATOM 1310 C C . LYS A 1 160 ? 2.740 -6.633 -11.643 1.00 94.75 160 LYS A C 1
ATOM 1312 O O . LYS A 1 160 ? 1.960 -7.363 -11.054 1.00 94.75 160 LYS A O 1
ATOM 1317 N N . MET A 1 161 ? 3.648 -5.913 -10.985 1.00 95.50 161 MET A N 1
ATOM 1318 C CA . MET A 1 161 ? 3.869 -6.062 -9.537 1.00 95.50 161 MET A CA 1
ATOM 1319 C C . MET A 1 161 ? 2.658 -5.663 -8.681 1.00 95.50 161 MET A C 1
ATOM 1321 O O . MET A 1 161 ? 2.378 -6.333 -7.689 1.00 95.50 161 MET A O 1
ATOM 1325 N N . PHE A 1 162 ? 1.896 -4.631 -9.064 1.00 97.00 162 PHE A N 1
ATOM 1326 C CA . PHE A 1 162 ? 0.626 -4.321 -8.387 1.00 97.00 162 PHE A CA 1
ATOM 1327 C C . PHE A 1 162 ? -0.462 -5.367 -8.670 1.00 97.00 162 PHE A C 1
ATOM 1329 O O . PHE A 1 162 ? -1.244 -5.685 -7.773 1.00 97.00 162 PHE A O 1
ATOM 1336 N N . LYS A 1 163 ? -0.515 -5.905 -9.895 1.00 96.00 163 LYS A N 1
ATOM 1337 C CA . LYS A 1 163 ? -1.485 -6.928 -10.298 1.00 96.00 163 LYS A CA 1
ATOM 1338 C C . LYS A 1 163 ? -1.224 -8.267 -9.598 1.00 96.00 163 LYS A C 1
ATOM 1340 O O . LYS A 1 163 ? -2.126 -8.784 -8.947 1.00 96.00 163 LYS A O 1
ATOM 1345 N N . ASP A 1 164 ? -0.004 -8.789 -9.691 1.00 95.19 164 ASP A N 1
ATOM 1346 C CA . ASP A 1 164 ? 0.424 -10.051 -9.077 1.00 95.19 164 ASP A CA 1
ATOM 1347 C C . ASP A 1 164 ? 0.161 -10.030 -7.559 1.00 95.19 164 ASP A C 1
ATOM 1349 O O . ASP A 1 164 ? -0.358 -10.993 -6.994 1.00 95.19 164 ASP A O 1
ATOM 1353 N N . ALA A 1 165 ? 0.448 -8.898 -6.902 1.00 96.31 165 ALA A N 1
ATOM 1354 C CA . ALA A 1 165 ? 0.159 -8.694 -5.485 1.00 96.31 165 ALA A CA 1
ATOM 1355 C C . ALA A 1 165 ? -1.346 -8.738 -5.172 1.00 96.31 165 ALA A C 1
ATOM 1357 O O . ALA A 1 165 ? -1.749 -9.332 -4.171 1.00 96.31 165 ALA A O 1
ATOM 1358 N N . ALA A 1 166 ? -2.186 -8.133 -6.017 1.00 96.81 166 ALA A N 1
ATOM 1359 C CA . ALA A 1 166 ? -3.634 -8.169 -5.845 1.00 96.81 166 ALA A CA 1
ATOM 1360 C C . ALA A 1 166 ? -4.203 -9.584 -6.043 1.00 96.81 166 ALA A C 1
ATOM 1362 O O . ALA A 1 166 ? -5.006 -10.031 -5.224 1.00 96.81 166 ALA A O 1
ATOM 1363 N N . GLU A 1 167 ? -3.744 -10.313 -7.065 1.00 96.19 167 GLU A N 1
ATOM 1364 C CA . GLU A 1 167 ? -4.152 -11.700 -7.326 1.00 96.19 167 GLU A CA 1
ATOM 1365 C C . GLU A 1 167 ? -3.713 -12.648 -6.192 1.00 96.19 167 GLU A C 1
ATOM 1367 O O . GLU A 1 167 ? -4.519 -13.450 -5.716 1.00 96.19 167 GLU A O 1
ATOM 1372 N N . GLU A 1 168 ? -2.487 -12.514 -5.673 1.00 96.00 168 GLU A N 1
ATOM 1373 C CA . GLU A 1 168 ? -1.992 -13.313 -4.541 1.00 96.00 168 GLU A CA 1
ATOM 1374 C C . GLU A 1 168 ? -2.710 -12.976 -3.221 1.00 96.00 168 GLU A C 1
ATOM 1376 O O . GLU A 1 168 ? -3.027 -13.882 -2.446 1.00 96.00 168 GLU A O 1
ATOM 1381 N N . MET A 1 169 ? -3.032 -11.705 -2.945 1.00 96.75 169 MET A N 1
ATOM 1382 C CA . MET A 1 169 ? -3.824 -11.351 -1.757 1.00 96.75 169 MET A CA 1
ATOM 1383 C C . MET A 1 169 ? -5.275 -11.815 -1.858 1.00 96.75 169 MET A C 1
ATOM 1385 O O . MET A 1 169 ? -5.826 -12.290 -0.867 1.00 96.75 169 MET A O 1
ATOM 1389 N N . GLU A 1 170 ? -5.890 -11.731 -3.034 1.00 95.75 170 GLU A N 1
ATOM 1390 C CA . GLU A 1 170 ? -7.240 -12.244 -3.278 1.00 95.75 170 GLU A CA 1
ATOM 1391 C C . GLU A 1 170 ? -7.289 -13.775 -3.135 1.00 95.75 170 GLU A C 1
ATOM 1393 O O . GLU A 1 170 ? -8.194 -14.326 -2.501 1.00 95.75 170 GLU A O 1
ATOM 1398 N N . ARG A 1 171 ? -6.253 -14.476 -3.611 1.00 96.50 171 ARG A N 1
ATOM 1399 C CA . ARG A 1 171 ? -6.065 -15.912 -3.373 1.00 96.50 171 ARG A CA 1
ATOM 1400 C C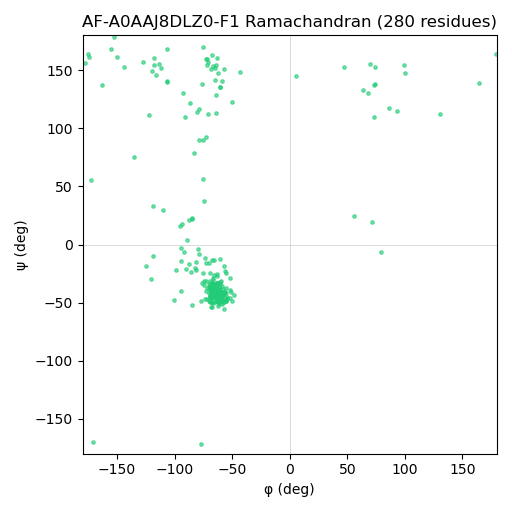 . ARG A 1 171 ? -5.925 -16.228 -1.876 1.00 96.50 171 ARG A C 1
ATOM 1402 O O . ARG A 1 171 ? -6.535 -17.185 -1.403 1.00 96.50 171 ARG A O 1
ATOM 1409 N N . LYS A 1 172 ? -5.185 -15.417 -1.105 1.00 95.88 172 LYS A N 1
ATOM 1410 C CA . LYS A 1 172 ? -5.104 -15.556 0.364 1.00 95.88 172 LYS A CA 1
ATOM 1411 C C . LYS A 1 172 ? -6.439 -15.259 1.064 1.00 95.88 172 LYS A C 1
ATOM 1413 O O . LYS A 1 172 ? -6.775 -15.979 2.000 1.00 95.88 172 LYS A O 1
ATOM 1418 N N . LYS A 1 173 ? -7.217 -14.257 0.624 1.00 94.69 173 LYS A N 1
ATOM 1419 C CA . LYS A 1 173 ? -8.569 -13.982 1.160 1.00 94.69 173 LYS A CA 1
ATOM 1420 C C . LYS A 1 173 ? -9.482 -15.195 0.985 1.00 94.69 173 LYS A C 1
ATOM 1422 O O . LYS A 1 173 ? -10.072 -15.638 1.963 1.00 94.69 173 LYS A O 1
ATOM 1427 N N . LYS A 1 174 ? -9.500 -15.800 -0.207 1.00 93.88 174 LYS A N 1
ATOM 1428 C CA . LYS A 1 174 ? -10.273 -17.022 -0.485 1.00 93.88 174 LYS A CA 1
ATOM 1429 C C . LYS A 1 174 ? -9.866 -18.201 0.403 1.00 93.88 174 LYS A C 1
ATOM 1431 O O . LYS A 1 174 ? -10.738 -18.857 0.957 1.00 93.88 174 LYS A O 1
ATOM 1436 N N . GLN A 1 175 ? -8.571 -18.399 0.658 1.00 94.81 175 GLN A N 1
ATOM 1437 C CA . GLN A 1 175 ? -8.110 -19.420 1.614 1.00 94.81 175 GLN A CA 1
ATOM 1438 C C . GLN A 1 175 ? -8.517 -19.125 3.069 1.00 94.81 175 GLN A C 1
ATOM 1440 O O . GLN A 1 175 ? -8.810 -20.047 3.828 1.00 94.81 175 GLN A O 1
ATOM 1445 N N . ILE A 1 176 ? -8.573 -17.852 3.475 1.00 93.88 176 ILE A N 1
ATOM 1446 C CA . ILE A 1 176 ? -9.128 -17.453 4.780 1.00 93.88 176 ILE A CA 1
ATOM 1447 C C . ILE A 1 176 ? -10.636 -17.763 4.826 1.00 93.88 176 ILE A C 1
ATOM 1449 O O . ILE A 1 176 ? -11.122 -18.308 5.816 1.00 93.88 176 ILE A O 1
ATOM 1453 N N . ASP A 1 177 ? -11.367 -17.473 3.751 1.00 91.56 177 ASP A N 1
ATOM 1454 C CA . ASP A 1 177 ? -12.806 -17.731 3.638 1.00 91.56 177 ASP A CA 1
ATOM 1455 C C . ASP A 1 177 ? -13.140 -19.230 3.663 1.00 91.56 177 ASP A C 1
ATOM 1457 O O . ASP A 1 177 ? -14.061 -19.634 4.371 1.00 91.56 177 ASP A O 1
ATOM 1461 N N . GLU A 1 178 ? -12.349 -20.068 2.989 1.00 91.38 178 GLU A N 1
ATOM 1462 C CA . GLU A 1 178 ? -12.414 -21.534 3.076 1.00 91.38 178 GLU A CA 1
ATOM 1463 C C . GLU A 1 178 ? -12.240 -22.027 4.524 1.00 91.38 178 GLU A C 1
ATOM 1465 O O . GLU A 1 178 ? -13.070 -22.793 5.017 1.00 91.38 178 GLU A O 1
ATOM 1470 N N . VAL A 1 179 ? -11.214 -21.542 5.236 1.00 90.38 179 VAL A N 1
ATOM 1471 C CA . VAL A 1 179 ? -10.929 -21.910 6.640 1.00 90.38 179 VAL A CA 1
ATOM 1472 C C . VAL A 1 179 ? -12.056 -21.496 7.595 1.00 90.38 179 VAL A C 1
ATOM 1474 O O . VAL A 1 179 ? -12.336 -22.210 8.558 1.00 90.38 179 VAL A O 1
ATOM 1477 N N . PHE A 1 180 ? -12.738 -20.380 7.326 1.00 87.94 180 PHE A N 1
ATOM 1478 C CA . PHE A 1 180 ? -13.899 -19.927 8.101 1.00 87.94 180 PHE A CA 1
ATOM 1479 C C . PHE A 1 180 ? -15.251 -20.465 7.589 1.00 87.94 180 PHE A C 1
ATOM 1481 O O . PHE A 1 180 ? -16.295 -20.117 8.145 1.00 87.94 180 PHE A O 1
ATOM 1488 N N . GLY A 1 181 ? -15.258 -21.330 6.567 1.00 83.19 181 GLY A N 1
ATOM 1489 C CA . GLY A 1 181 ? -16.472 -21.938 6.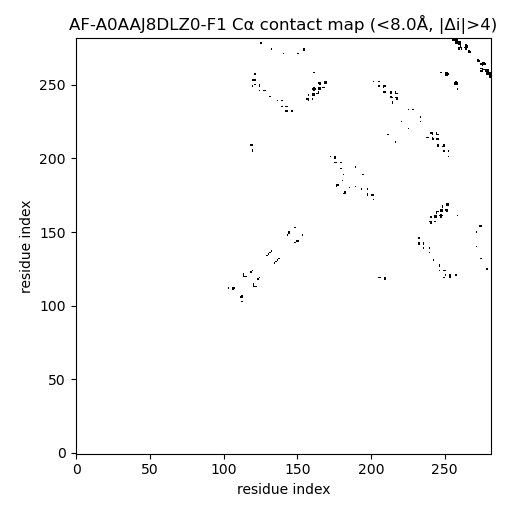011 1.00 83.19 181 GLY A CA 1
ATOM 1490 C C . GLY A 1 181 ? -17.365 -20.978 5.215 1.00 83.19 181 GLY A C 1
ATOM 1491 O O . GLY A 1 181 ? -18.538 -21.275 5.004 1.00 83.19 181 GLY A O 1
ATOM 1492 N N . LEU A 1 182 ? -16.829 -19.843 4.761 1.00 79.81 182 LEU A N 1
ATOM 1493 C CA . LEU A 1 182 ? -17.537 -18.740 4.092 1.00 79.81 182 LEU A CA 1
ATOM 1494 C C . LEU A 1 182 ? -17.707 -18.941 2.574 1.00 79.81 182 LEU A C 1
ATOM 1496 O O . LEU A 1 182 ? -17.874 -17.981 1.828 1.00 79.81 182 LEU A O 1
ATOM 1500 N N . THR A 1 183 ? -17.645 -20.188 2.107 1.00 73.00 183 THR A N 1
ATOM 1501 C CA . THR A 1 183 ? -17.809 -20.525 0.684 1.00 73.00 183 THR A CA 1
ATOM 1502 C C . THR A 1 183 ? -19.264 -20.360 0.231 1.00 73.00 183 THR A C 1
ATOM 1504 O O . THR A 1 183 ? -20.191 -20.504 1.031 1.00 73.00 183 THR A O 1
ATOM 1507 N N . GLU A 1 184 ? -19.477 -20.109 -1.065 1.00 60.16 184 GLU A N 1
ATOM 1508 C CA . GLU A 1 184 ? -20.798 -19.841 -1.670 1.00 60.16 184 GLU A CA 1
ATOM 1509 C C . GLU A 1 184 ? -21.836 -20.956 -1.426 1.00 60.16 184 GLU A C 1
ATOM 1511 O O . GLU A 1 184 ? -23.039 -20.707 -1.426 1.00 60.16 184 GLU A O 1
ATOM 1516 N N . ASN A 1 185 ? -21.375 -22.177 -1.140 1.00 58.22 185 ASN A N 1
ATOM 1517 C CA . ASN A 1 185 ? -22.214 -23.340 -0.844 1.00 58.22 185 ASN A CA 1
ATOM 1518 C C . ASN A 1 185 ? -22.760 -23.367 0.604 1.00 58.22 185 ASN A C 1
ATOM 1520 O O . ASN A 1 185 ? -23.519 -24.272 0.956 1.00 58.22 185 ASN A O 1
ATOM 1524 N N . SER A 1 186 ? -22.378 -22.418 1.470 1.00 60.12 186 SER A N 1
ATOM 1525 C CA . SER A 1 186 ? -22.828 -22.359 2.869 1.00 60.12 186 SER A CA 1
ATOM 1526 C C . SER A 1 186 ? -24.250 -21.782 2.993 1.00 60.12 186 SER A C 1
ATOM 1528 O O . SER A 1 186 ? -24.468 -20.585 3.156 1.00 60.12 186 SER A O 1
ATOM 1530 N N . SER A 1 187 ? -25.263 -22.652 2.939 1.00 53.78 187 SER A N 1
ATOM 1531 C CA . SER A 1 187 ? -26.691 -22.282 2.901 1.00 53.78 187 SER A CA 1
ATOM 1532 C C . SER A 1 187 ? -27.288 -21.780 4.237 1.00 53.78 187 SER A C 1
ATOM 1534 O O . SER A 1 187 ? -28.424 -22.119 4.574 1.00 53.78 187 SER A O 1
ATOM 1536 N N . GLY A 1 188 ? -26.540 -21.022 5.042 1.00 62.94 188 GLY A N 1
ATOM 1537 C CA . GLY A 1 188 ? -26.969 -20.570 6.370 1.00 62.94 188 GLY A CA 1
ATOM 1538 C C . GLY A 1 188 ? -26.358 -19.232 6.785 1.00 62.94 188 GLY A C 1
ATOM 1539 O O . GLY A 1 188 ? -25.343 -18.802 6.246 1.00 62.94 188 GLY A O 1
ATOM 1540 N N . LEU A 1 189 ? -26.968 -18.559 7.769 1.00 63.44 189 LEU A N 1
ATOM 1541 C CA . LEU A 1 189 ? -26.411 -17.314 8.303 1.00 63.44 189 LEU A CA 1
ATOM 1542 C C . LEU A 1 189 ? -25.054 -17.572 8.969 1.00 63.44 189 LEU A C 1
ATOM 1544 O O . LEU A 1 189 ? -24.985 -18.176 10.040 1.00 63.44 189 LEU A O 1
ATOM 1548 N N . THR A 1 190 ? -23.991 -17.029 8.374 1.00 67.31 190 THR A N 1
ATOM 1549 C CA . THR A 1 190 ? -22.671 -16.928 9.001 1.00 67.31 190 THR A CA 1
ATOM 1550 C C . THR A 1 190 ? -22.796 -16.303 10.398 1.00 67.31 190 THR A C 1
ATOM 1552 O O . THR A 1 190 ? -23.260 -15.160 10.501 1.00 67.31 190 THR A O 1
ATOM 1555 N N . PRO A 1 191 ? -22.349 -16.975 11.476 1.00 80.75 191 PRO A N 1
ATOM 1556 C CA . PRO A 1 191 ? -22.362 -16.386 12.808 1.00 80.75 191 PRO A CA 1
ATOM 1557 C C . PRO A 1 191 ? -21.503 -15.119 12.845 1.00 80.75 191 PRO A C 1
ATOM 1559 O O . PRO A 1 191 ? -20.374 -15.119 12.361 1.00 80.75 191 PRO A O 1
ATOM 1562 N N . GLN A 1 192 ? -22.006 -14.051 13.466 1.00 81.38 192 GLN A N 1
ATOM 1563 C CA . GLN A 1 192 ? -21.333 -12.745 13.514 1.00 81.38 192 GLN A CA 1
ATOM 1564 C C . GLN A 1 192 ? -19.866 -12.838 13.995 1.00 81.38 192 GLN A C 1
ATOM 1566 O O . GLN A 1 192 ? -18.974 -12.269 13.371 1.00 81.38 192 GLN A O 1
ATOM 1571 N N . LYS A 1 193 ? -19.593 -13.674 15.007 1.00 82.81 193 LYS A N 1
ATOM 1572 C CA . LYS A 1 193 ? -18.231 -13.943 15.508 1.00 82.81 193 LYS A CA 1
ATOM 1573 C C . LYS A 1 193 ? -17.274 -14.520 14.458 1.00 82.81 193 LYS A C 1
ATOM 1575 O O . LYS A 1 193 ? -16.080 -14.259 14.521 1.00 82.81 193 LYS A O 1
ATOM 1580 N N . VAL A 1 194 ? -17.767 -15.296 13.490 1.00 85.44 194 VAL A N 1
ATOM 1581 C CA . VAL A 1 194 ? -16.934 -15.843 12.402 1.00 85.44 194 VAL A CA 1
ATOM 1582 C C . VAL A 1 194 ? -16.486 -14.720 11.464 1.00 85.44 194 VAL A C 1
ATOM 1584 O O . VAL A 1 194 ? -15.328 -14.699 11.058 1.00 85.44 194 VAL A O 1
ATOM 1587 N N . LYS A 1 195 ? -17.355 -13.735 11.193 1.00 84.56 195 LYS A N 1
ATOM 1588 C CA . LYS A 1 195 ? -16.989 -12.535 10.420 1.00 84.56 195 LYS A CA 1
ATOM 1589 C C . LYS A 1 195 ? -15.936 -11.697 11.152 1.00 84.56 195 LYS A C 1
ATOM 1591 O O . LYS A 1 195 ? -14.960 -11.283 10.535 1.00 84.56 195 LYS A O 1
ATOM 1596 N N . GLU A 1 196 ? -16.097 -11.524 12.463 1.00 85.94 196 GLU A N 1
ATOM 1597 C CA . GLU A 1 196 ? -15.145 -10.811 13.328 1.00 85.94 196 GLU A CA 1
ATOM 1598 C C . GLU A 1 196 ? -13.769 -11.499 13.360 1.00 85.94 196 GLU A C 1
ATOM 1600 O O . GLU A 1 196 ? -12.747 -10.841 13.164 1.00 85.94 196 GLU A O 1
ATOM 1605 N N . PHE A 1 197 ? -13.719 -12.829 13.521 1.00 87.81 197 PHE A N 1
ATOM 1606 C CA . PHE A 1 197 ? -12.458 -13.576 13.449 1.00 87.81 197 PHE A CA 1
ATOM 1607 C C . PHE A 1 197 ? -11.821 -13.512 12.054 1.00 87.81 197 PHE A C 1
ATOM 1609 O O . PHE A 1 197 ? -10.616 -13.288 11.958 1.00 87.81 197 PHE A O 1
ATOM 1616 N N . ARG A 1 198 ? -12.610 -13.613 10.976 1.00 91.75 198 ARG A N 1
ATOM 1617 C CA . ARG A 1 198 ? -12.133 -13.463 9.590 1.00 91.75 198 ARG A CA 1
ATOM 1618 C C . ARG A 1 198 ? -11.522 -12.084 9.328 1.00 91.75 198 ARG A C 1
ATOM 1620 O O . ARG A 1 198 ? -10.438 -11.995 8.753 1.00 91.75 198 ARG A O 1
ATOM 1627 N N . GLN A 1 199 ? -12.166 -11.015 9.798 1.00 89.62 199 GLN A N 1
ATOM 1628 C CA . GLN A 1 199 ? -11.616 -9.655 9.746 1.00 89.62 199 GLN A CA 1
ATOM 1629 C C . GLN A 1 199 ? -10.320 -9.533 10.561 1.00 89.62 199 GLN A C 1
ATOM 1631 O O . GLN A 1 199 ? -9.344 -8.966 10.070 1.00 89.62 199 GLN A O 1
ATOM 1636 N N . LEU A 1 200 ? -10.259 -10.124 11.760 1.00 90.50 200 LEU A N 1
ATOM 1637 C CA . LEU A 1 200 ? -9.043 -10.146 12.579 1.00 90.50 200 LEU A CA 1
ATOM 1638 C C . LEU A 1 200 ? -7.894 -10.918 11.904 1.00 90.50 200 LEU A C 1
ATOM 1640 O O . LEU A 1 200 ? -6.745 -10.485 11.989 1.00 90.50 200 LEU A O 1
ATOM 1644 N N . THR A 1 201 ? -8.168 -12.018 11.193 1.00 93.50 201 THR A N 1
ATOM 1645 C CA . THR A 1 201 ? -7.158 -12.756 10.411 1.00 93.50 201 THR A CA 1
ATOM 1646 C C . THR A 1 201 ? -6.629 -11.931 9.236 1.00 93.50 201 THR A C 1
ATOM 1648 O O . THR A 1 201 ? -5.414 -11.861 9.054 1.00 93.50 201 THR A O 1
ATOM 1651 N N . ILE A 1 202 ? -7.503 -11.245 8.488 1.00 93.38 202 ILE A N 1
ATOM 1652 C CA . ILE A 1 202 ? -7.095 -10.332 7.404 1.00 93.38 202 ILE A CA 1
ATOM 1653 C C . ILE A 1 202 ? -6.237 -9.186 7.960 1.00 93.38 202 ILE A C 1
ATOM 1655 O O . ILE A 1 202 ? -5.159 -8.917 7.429 1.00 93.38 202 ILE A O 1
ATOM 1659 N N . HIS A 1 203 ? -6.645 -8.570 9.072 1.00 91.44 203 HIS A N 1
ATOM 1660 C CA . HIS A 1 203 ? -5.855 -7.524 9.723 1.00 91.44 203 HIS A CA 1
ATOM 1661 C C . HIS A 1 203 ? -4.505 -8.041 10.257 1.00 91.44 203 HIS A C 1
ATOM 1663 O O . HIS A 1 203 ? -3.482 -7.371 10.125 1.00 91.44 203 HIS A O 1
ATOM 1669 N N . SER A 1 204 ? -4.457 -9.264 10.791 1.00 92.56 204 SER A N 1
ATOM 1670 C CA . SER A 1 204 ? -3.202 -9.892 11.234 1.00 92.56 204 SER A CA 1
ATOM 1671 C C . SER A 1 204 ? -2.237 -10.123 10.063 1.00 92.56 204 SER A C 1
ATOM 1673 O O . SER A 1 204 ? -1.038 -9.876 10.196 1.00 92.56 204 SER A O 1
ATOM 1675 N N . LEU A 1 205 ? -2.754 -10.533 8.898 1.00 94.88 205 LEU A N 1
ATOM 1676 C CA . LEU A 1 205 ? -1.980 -10.677 7.663 1.00 94.88 205 LEU A CA 1
ATOM 1677 C C . LEU A 1 205 ? -1.468 -9.318 7.154 1.00 94.88 205 LEU A C 1
ATOM 1679 O O . LEU A 1 205 ? -0.286 -9.198 6.835 1.00 94.88 205 LEU A O 1
ATOM 1683 N N . GLN A 1 206 ? -2.315 -8.284 7.145 1.00 94.06 206 GLN A N 1
ATOM 1684 C CA . GLN A 1 206 ? -1.907 -6.911 6.824 1.00 94.06 206 GLN A CA 1
ATOM 1685 C C . GLN A 1 206 ? -0.757 -6.426 7.718 1.00 94.06 206 GLN A C 1
ATOM 1687 O O . GLN A 1 206 ? 0.239 -5.908 7.219 1.00 94.06 206 GLN A O 1
ATOM 1692 N N . MET A 1 207 ? -0.878 -6.606 9.036 1.00 93.25 207 MET A N 1
ATOM 1693 C CA . MET A 1 207 ? 0.137 -6.179 10.001 1.00 93.25 207 MET A CA 1
ATOM 1694 C C . MET A 1 207 ? 1.445 -6.969 9.857 1.00 93.25 207 MET A C 1
ATOM 1696 O O . MET A 1 207 ? 2.524 -6.392 9.986 1.00 93.25 207 MET A O 1
ATOM 1700 N N . ASN A 1 208 ? 1.370 -8.263 9.532 1.00 93.88 208 ASN A N 1
ATOM 1701 C CA . ASN A 1 208 ? 2.545 -9.076 9.220 1.00 93.88 208 ASN A CA 1
ATOM 1702 C C . ASN A 1 208 ? 3.282 -8.553 7.971 1.00 93.88 208 ASN A C 1
ATOM 1704 O O . ASN A 1 208 ? 4.491 -8.339 8.025 1.00 93.88 208 ASN A O 1
ATOM 1708 N N . LEU A 1 209 ? 2.553 -8.259 6.890 1.00 94.62 209 LEU A N 1
ATOM 1709 C CA . LEU A 1 209 ? 3.111 -7.692 5.656 1.00 94.62 209 LEU A CA 1
ATOM 1710 C C . LEU A 1 209 ? 3.673 -6.277 5.863 1.00 94.62 209 LEU A C 1
ATOM 1712 O O . LEU A 1 209 ? 4.757 -5.967 5.370 1.00 94.62 209 LEU A O 1
ATOM 1716 N N . TYR A 1 210 ? 2.999 -5.429 6.643 1.00 94.50 210 TYR A N 1
ATOM 1717 C CA . TYR A 1 210 ? 3.470 -4.075 6.955 1.00 94.50 210 TYR A CA 1
ATOM 1718 C C . TYR A 1 210 ? 4.814 -4.067 7.706 1.00 94.50 210 TYR A C 1
ATOM 1720 O O . TYR A 1 210 ? 5.635 -3.179 7.482 1.00 94.50 210 TYR A O 1
ATOM 1728 N N . HIS A 1 211 ? 5.061 -5.068 8.556 1.00 92.69 211 HIS A N 1
ATOM 1729 C CA . HIS A 1 211 ? 6.319 -5.234 9.294 1.00 92.69 211 HIS A CA 1
ATOM 1730 C C . HIS A 1 211 ? 7.345 -6.160 8.614 1.00 92.69 211 HIS A C 1
ATOM 1732 O O . HIS A 1 211 ? 8.458 -6.305 9.123 1.00 92.69 211 HIS A O 1
ATOM 1738 N N . SER A 1 212 ? 7.002 -6.775 7.479 1.00 90.38 212 SER A N 1
ATOM 1739 C CA . SER A 1 212 ? 7.932 -7.585 6.683 1.00 90.38 212 SER A CA 1
ATOM 1740 C C . SER A 1 212 ? 8.979 -6.724 5.961 1.00 90.38 212 SER A C 1
ATOM 1742 O O . SER A 1 212 ? 8.786 -5.524 5.746 1.00 90.38 212 SER A O 1
ATOM 1744 N N . ARG A 1 213 ? 10.101 -7.335 5.561 1.00 86.38 213 ARG A N 1
ATOM 1745 C CA . ARG A 1 213 ? 11.016 -6.722 4.588 1.00 86.38 213 ARG A CA 1
ATOM 1746 C C . ARG A 1 213 ? 10.406 -6.862 3.200 1.00 86.38 213 ARG A C 1
ATOM 1748 O O . ARG A 1 213 ? 9.888 -7.922 2.863 1.00 86.38 213 ARG A O 1
ATOM 1755 N N . LYS A 1 214 ? 10.489 -5.812 2.387 1.00 89.75 214 LYS A N 1
ATOM 1756 C CA . LYS A 1 214 ? 9.831 -5.770 1.072 1.00 89.75 214 LYS A CA 1
ATOM 1757 C C . LYS A 1 214 ? 10.514 -6.718 0.091 1.00 89.75 214 LYS A C 1
ATOM 1759 O O . LYS A 1 214 ? 9.866 -7.342 -0.740 1.00 89.75 214 LYS A O 1
ATOM 1764 N N . GLU A 1 215 ? 11.828 -6.846 0.229 1.00 82.56 215 GLU A N 1
ATOM 1765 C CA . GLU A 1 215 ? 12.707 -7.681 -0.584 1.00 82.56 215 GLU A CA 1
ATOM 1766 C C . GLU A 1 215 ? 12.396 -9.170 -0.385 1.00 82.56 215 GLU A C 1
ATOM 1768 O O . GLU A 1 215 ? 12.397 -9.922 -1.356 1.00 82.56 215 GLU A O 1
ATOM 1773 N N . ASP A 1 216 ? 12.055 -9.568 0.847 1.00 84.81 216 ASP A N 1
ATOM 1774 C CA . ASP A 1 216 ? 11.706 -10.945 1.221 1.00 84.81 216 ASP A CA 1
ATOM 1775 C C . ASP A 1 216 ? 10.341 -11.384 0.638 1.00 84.81 216 ASP A C 1
ATOM 1777 O O . ASP A 1 216 ? 10.039 -12.578 0.607 1.00 84.81 216 ASP A O 1
ATOM 1781 N N . LEU A 1 217 ? 9.509 -10.441 0.167 1.00 83.94 217 LEU A N 1
ATOM 1782 C CA . LEU A 1 217 ? 8.228 -10.733 -0.491 1.00 83.94 217 LEU A CA 1
ATOM 1783 C C . LEU A 1 217 ? 8.377 -11.083 -1.981 1.00 83.94 217 LEU A C 1
ATOM 1785 O O . LEU A 1 217 ? 7.475 -11.706 -2.541 1.00 83.94 217 LEU A O 1
ATOM 1789 N N . LEU A 1 218 ? 9.493 -10.708 -2.619 1.00 83.38 218 LEU A N 1
ATOM 1790 C CA . LEU A 1 218 ? 9.793 -11.081 -4.003 1.00 83.38 218 LEU A CA 1
ATOM 1791 C C . LEU A 1 218 ? 10.578 -12.394 -4.049 1.00 83.38 218 LEU A C 1
ATOM 1793 O O . LEU A 1 218 ? 11.773 -12.435 -3.743 1.00 83.38 218 LEU A O 1
ATOM 1797 N N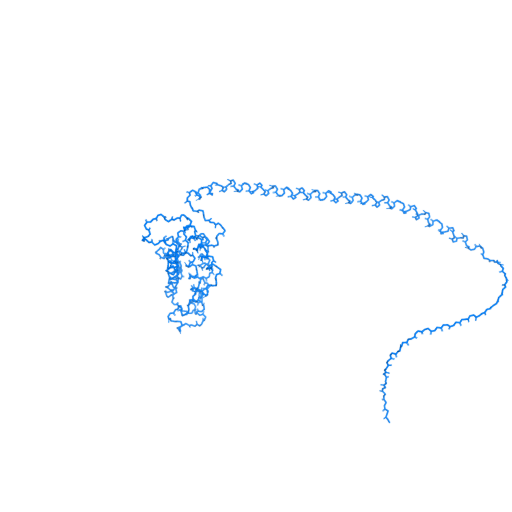 . GLN A 1 219 ? 9.927 -13.457 -4.518 1.00 77.31 219 GLN A N 1
ATOM 1798 C CA . GLN A 1 219 ? 10.632 -14.685 -4.887 1.00 77.31 219 GLN A CA 1
ATOM 1799 C C . GLN A 1 219 ? 11.562 -14.431 -6.089 1.00 77.31 219 GLN A C 1
ATOM 1801 O O . GLN A 1 219 ? 11.325 -13.527 -6.886 1.00 77.31 219 GLN A O 1
ATOM 1806 N N . SER A 1 220 ? 12.648 -15.202 -6.192 1.00 71.38 220 SER A N 1
ATOM 1807 C CA . SER A 1 220 ? 13.609 -15.129 -7.305 1.00 71.38 220 SER A CA 1
ATOM 1808 C C . SER A 1 220 ? 13.444 -16.348 -8.225 1.00 71.38 220 SER A C 1
ATOM 1810 O O . SER A 1 220 ? 13.327 -17.457 -7.696 1.00 71.38 220 SER A O 1
ATOM 1812 N N . PRO A 1 221 ? 13.528 -16.190 -9.559 1.00 72.00 221 PRO A N 1
ATOM 1813 C CA . PRO A 1 221 ? 13.609 -14.920 -10.292 1.00 72.00 221 PRO A CA 1
ATOM 1814 C C . PRO A 1 221 ? 12.280 -14.144 -10.254 1.00 72.00 221 PRO A C 1
ATOM 1816 O O . PRO A 1 221 ? 11.222 -14.736 -10.048 1.00 72.00 221 PRO A O 1
ATOM 1819 N N . PHE A 1 222 ? 12.340 -12.825 -10.453 1.00 78.12 222 PHE A N 1
ATOM 1820 C CA . PHE A 1 222 ? 11.148 -11.961 -10.561 1.00 78.12 222 PHE A CA 1
ATOM 1821 C C . PHE A 1 222 ? 11.032 -11.243 -11.915 1.00 78.12 222 PHE A C 1
ATOM 1823 O O . PHE A 1 222 ? 9.974 -10.686 -12.217 1.00 78.12 222 PHE A O 1
ATOM 1830 N N . LEU A 1 223 ? 12.085 -11.302 -12.739 1.00 80.69 223 LEU A N 1
ATOM 1831 C CA . LEU A 1 223 ? 12.039 -11.058 -14.183 1.00 80.69 223 LEU A CA 1
ATOM 1832 C C . LEU A 1 223 ? 12.511 -12.315 -14.921 1.00 80.69 223 LEU A C 1
ATOM 1834 O O . LEU A 1 223 ? 13.395 -13.019 -14.444 1.00 80.69 223 LEU A O 1
ATOM 1838 N N . ASP A 1 224 ? 11.993 -12.556 -16.121 1.00 73.06 224 ASP A N 1
ATOM 1839 C CA . ASP A 1 224 ? 12.466 -13.662 -16.967 1.00 73.06 224 ASP A CA 1
ATOM 1840 C C . ASP A 1 224 ? 13.837 -13.355 -17.618 1.00 73.06 224 ASP A C 1
ATOM 1842 O O . ASP A 1 224 ? 14.614 -14.259 -17.915 1.00 73.06 224 ASP A O 1
ATOM 1846 N N . ASP A 1 225 ? 14.164 -12.065 -17.769 1.00 71.25 225 ASP A N 1
ATOM 1847 C CA . ASP A 1 225 ? 15.336 -11.534 -18.487 1.00 71.25 225 ASP A CA 1
ATOM 1848 C C . ASP A 1 225 ? 16.411 -10.902 -17.566 1.00 71.25 225 ASP A C 1
ATOM 1850 O O . ASP A 1 225 ? 17.140 -9.996 -17.977 1.00 71.25 225 ASP A O 1
ATOM 1854 N N . GLU A 1 226 ? 16.557 -11.366 -16.313 1.00 69.19 226 GLU A N 1
ATOM 1855 C CA . GLU A 1 226 ? 17.528 -10.808 -15.334 1.00 69.19 226 GLU A CA 1
ATOM 1856 C C . GLU A 1 226 ? 18.975 -10.723 -15.879 1.00 69.19 226 GLU A C 1
ATOM 1858 O O . GLU A 1 226 ? 19.728 -9.823 -15.508 1.00 69.19 226 GLU A O 1
ATOM 1863 N N . ALA A 1 227 ? 19.357 -11.606 -16.809 1.00 68.19 227 ALA A N 1
ATOM 1864 C CA . ALA A 1 227 ? 20.683 -11.639 -17.431 1.00 68.19 227 ALA A CA 1
ATOM 1865 C C . ALA A 1 227 ? 20.959 -10.518 -18.461 1.00 68.19 227 ALA A C 1
ATOM 1867 O O . ALA A 1 227 ? 22.110 -10.349 -18.865 1.00 68.19 227 ALA A O 1
ATOM 1868 N N . GLN A 1 228 ? 19.947 -9.759 -18.904 1.00 80.25 228 GLN A N 1
ATOM 1869 C CA . GLN A 1 228 ? 20.133 -8.667 -19.874 1.00 80.25 228 GLN A CA 1
ATOM 1870 C C . GLN A 1 228 ? 20.623 -7.354 -19.235 1.00 80.25 228 GLN A C 1
ATOM 1872 O O . GLN A 1 228 ? 21.080 -6.455 -19.944 1.00 80.25 228 GLN A O 1
ATOM 1877 N N . TYR A 1 229 ? 20.534 -7.222 -17.908 1.00 82.50 229 TYR A N 1
ATOM 1878 C CA . TYR A 1 229 ? 20.778 -5.968 -17.194 1.00 82.50 229 TYR A CA 1
ATOM 1879 C C . TYR A 1 229 ? 22.047 -6.000 -16.337 1.00 82.50 229 TYR A C 1
ATOM 1881 O O . TYR A 1 229 ? 22.473 -7.038 -15.834 1.00 82.50 229 TYR A O 1
ATOM 1889 N N . SER A 1 230 ? 22.660 -4.829 -16.131 1.00 85.69 230 SER A N 1
ATOM 1890 C CA . SER A 1 230 ? 23.757 -4.695 -15.169 1.00 85.69 230 SER A CA 1
ATOM 1891 C C . SER A 1 230 ? 23.235 -4.879 -13.740 1.00 85.69 230 SER A C 1
ATOM 1893 O O . SER A 1 230 ? 22.092 -4.526 -13.442 1.00 85.69 230 SER A O 1
ATOM 1895 N N . GLN A 1 231 ? 24.081 -5.375 -12.828 1.00 86.00 231 GLN A N 1
ATOM 1896 C CA . GLN A 1 231 ? 23.677 -5.633 -11.439 1.00 86.00 231 GLN A CA 1
ATOM 1897 C C . GLN A 1 231 ? 23.021 -4.406 -10.780 1.00 86.00 231 GLN A C 1
ATOM 1899 O O . GLN A 1 231 ? 22.011 -4.549 -10.101 1.00 86.00 231 GLN A O 1
ATOM 1904 N N . ASN A 1 232 ? 23.520 -3.192 -11.038 1.00 86.00 232 ASN A N 1
ATOM 1905 C CA . ASN A 1 232 ? 22.950 -1.979 -10.453 1.00 86.00 232 ASN A CA 1
ATOM 1906 C C . ASN A 1 232 ? 21.586 -1.576 -11.048 1.00 86.00 232 ASN A C 1
ATOM 1908 O O . ASN A 1 232 ? 20.731 -1.046 -10.336 1.00 86.00 232 ASN A O 1
ATOM 1912 N N . VAL A 1 233 ? 21.336 -1.865 -12.330 1.00 87.62 233 VAL A N 1
ATOM 1913 C CA . VAL A 1 233 ? 19.989 -1.744 -12.917 1.00 87.62 233 VAL A CA 1
ATOM 1914 C C . VAL A 1 233 ? 19.055 -2.786 -12.296 1.00 87.62 233 VAL A C 1
ATOM 1916 O O . VAL A 1 233 ? 17.923 -2.461 -11.945 1.00 87.62 233 VAL A O 1
ATOM 1919 N N . MET A 1 234 ? 19.552 -4.003 -12.070 1.00 88.81 234 MET A N 1
ATOM 1920 C CA . MET A 1 234 ? 18.802 -5.095 -11.447 1.00 88.81 234 MET A CA 1
ATOM 1921 C C . MET A 1 234 ? 18.444 -4.799 -9.977 1.00 88.81 234 MET A C 1
ATOM 1923 O O . MET A 1 234 ? 17.316 -5.039 -9.552 1.00 88.81 234 MET A O 1
ATOM 1927 N N . GLU A 1 235 ? 19.351 -4.183 -9.215 1.00 89.38 235 GLU A N 1
ATOM 1928 C CA . GLU A 1 235 ? 19.105 -3.660 -7.862 1.00 89.38 235 GLU A CA 1
ATOM 1929 C C . GLU A 1 235 ? 18.006 -2.580 -7.857 1.00 89.38 235 GLU A C 1
ATOM 1931 O O . GLU A 1 235 ? 17.093 -2.628 -7.030 1.00 89.38 235 GLU A O 1
ATOM 1936 N N . ASN A 1 236 ? 18.039 -1.644 -8.816 1.00 91.12 236 ASN A N 1
ATOM 1937 C CA . ASN A 1 236 ? 17.009 -0.610 -8.974 1.00 91.12 236 ASN A CA 1
ATOM 1938 C C . ASN A 1 236 ? 15.638 -1.200 -9.351 1.00 91.12 236 ASN A C 1
ATOM 1940 O O . ASN A 1 236 ? 14.621 -0.788 -8.791 1.00 91.12 236 ASN A O 1
ATOM 1944 N N . PHE A 1 237 ? 15.595 -2.189 -10.252 1.00 90.44 237 PHE A N 1
ATOM 1945 C CA . PHE A 1 237 ? 14.364 -2.921 -10.561 1.00 90.44 237 PHE A CA 1
ATOM 1946 C C . PHE A 1 237 ? 13.838 -3.703 -9.357 1.00 90.44 237 PHE A C 1
ATOM 1948 O O . PHE A 1 237 ? 12.631 -3.690 -9.126 1.00 90.44 237 PHE A O 1
ATOM 1955 N N . ARG A 1 238 ? 14.709 -4.345 -8.564 1.00 91.44 238 ARG A N 1
ATOM 1956 C CA . ARG A 1 238 ? 14.287 -5.102 -7.374 1.00 91.44 238 ARG A CA 1
ATOM 1957 C C . ARG A 1 238 ? 13.682 -4.192 -6.314 1.00 91.44 238 ARG A C 1
ATOM 1959 O O . ARG A 1 238 ? 12.654 -4.547 -5.754 1.00 91.44 238 ARG A O 1
ATOM 1966 N N . LEU A 1 239 ? 14.266 -3.011 -6.099 1.00 92.06 239 LEU A N 1
ATOM 1967 C CA . LEU A 1 239 ? 13.725 -1.985 -5.204 1.00 92.06 239 LEU A CA 1
ATOM 1968 C C . LEU A 1 239 ? 12.374 -1.436 -5.695 1.00 92.06 239 LEU A C 1
ATOM 1970 O O . LEU A 1 239 ? 11.453 -1.257 -4.901 1.00 92.06 239 LEU A O 1
ATOM 1974 N N . LEU A 1 240 ? 12.231 -1.177 -7.001 1.00 93.56 240 LEU A N 1
ATOM 1975 C CA . LEU A 1 240 ? 10.958 -0.732 -7.577 1.00 93.56 240 LEU A CA 1
ATOM 1976 C C . LEU A 1 240 ? 9.875 -1.805 -7.419 1.00 93.56 240 LEU A C 1
ATOM 1978 O O . LEU A 1 240 ? 8.767 -1.509 -6.974 1.00 93.56 240 LEU A O 1
ATOM 1982 N N . ALA A 1 241 ? 10.207 -3.048 -7.766 1.00 94.06 241 ALA A N 1
ATOM 1983 C CA . ALA A 1 241 ? 9.299 -4.178 -7.692 1.00 94.06 241 ALA A CA 1
ATOM 1984 C C . ALA A 1 241 ? 8.910 -4.510 -6.243 1.00 94.06 241 ALA A C 1
ATOM 1986 O O . ALA A 1 241 ? 7.731 -4.745 -5.991 1.00 94.06 241 ALA A O 1
ATOM 1987 N N . SER A 1 242 ? 9.849 -4.466 -5.286 1.00 94.38 242 SER A N 1
ATOM 1988 C CA . SER A 1 242 ? 9.574 -4.785 -3.879 1.00 94.38 242 SER A CA 1
ATOM 1989 C C . SER A 1 242 ? 8.640 -3.754 -3.251 1.00 94.38 242 SER A C 1
ATOM 1991 O O . SER A 1 242 ? 7.653 -4.127 -2.621 1.00 94.38 242 SER A O 1
ATOM 1993 N N . GLU A 1 243 ? 8.878 -2.461 -3.495 1.00 94.50 243 GLU A N 1
ATOM 1994 C CA . GLU A 1 243 ? 7.993 -1.368 -3.079 1.00 94.50 243 GLU A CA 1
ATOM 1995 C C . GLU A 1 243 ? 6.583 -1.492 -3.684 1.00 94.50 243 GLU A C 1
ATOM 1997 O O . GLU A 1 243 ? 5.591 -1.366 -2.962 1.00 94.50 243 GLU A O 1
ATOM 2002 N N . CYS A 1 244 ? 6.477 -1.771 -4.989 1.00 96.50 244 CYS A N 1
ATOM 2003 C CA . CYS A 1 244 ? 5.185 -1.887 -5.676 1.00 96.50 244 CYS A CA 1
ATOM 2004 C C . CYS A 1 244 ? 4.399 -3.129 -5.240 1.00 96.50 244 CYS A C 1
ATOM 2006 O O . CYS A 1 244 ? 3.204 -3.027 -4.968 1.00 96.50 244 CYS A O 1
ATOM 2008 N N . TYR A 1 245 ? 5.060 -4.283 -5.128 1.00 96.75 245 TYR A N 1
ATOM 2009 C CA . TYR A 1 245 ? 4.434 -5.536 -4.711 1.00 96.75 245 TYR A CA 1
ATOM 2010 C C . TYR A 1 245 ? 4.000 -5.482 -3.239 1.00 96.75 245 TYR A C 1
ATOM 2012 O O . TYR A 1 245 ? 2.856 -5.804 -2.923 1.00 96.75 245 TYR A O 1
ATOM 2020 N N . TRP A 1 246 ? 4.859 -4.985 -2.337 1.00 96.94 246 TRP A N 1
ATOM 2021 C CA . TRP A 1 246 ? 4.525 -4.781 -0.921 1.00 96.94 246 TRP A CA 1
ATOM 2022 C C . TRP A 1 246 ? 3.314 -3.857 -0.747 1.00 96.94 246 TRP A C 1
ATOM 2024 O O . TRP A 1 246 ? 2.356 -4.204 -0.052 1.00 96.94 246 TRP A O 1
ATOM 2034 N N . LEU A 1 247 ? 3.321 -2.697 -1.413 1.00 96.88 247 LEU A N 1
ATOM 2035 C CA . LEU A 1 247 ? 2.222 -1.741 -1.315 1.00 96.88 247 LEU A CA 1
ATOM 2036 C C . LEU A 1 247 ? 0.940 -2.283 -1.965 1.00 96.88 247 LEU A C 1
ATOM 2038 O O . LEU A 1 247 ? -0.138 -2.127 -1.392 1.00 96.88 247 LEU A O 1
ATOM 2042 N N . GLY A 1 248 ? 1.056 -2.973 -3.103 1.00 97.00 248 GLY A N 1
ATOM 2043 C CA . GLY A 1 248 ? -0.045 -3.684 -3.751 1.00 97.00 248 GLY A CA 1
ATOM 2044 C C . GLY A 1 248 ? -0.692 -4.721 -2.833 1.00 97.00 248 GLY A C 1
ATOM 2045 O O . GLY A 1 248 ? -1.917 -4.758 -2.740 1.00 97.00 248 GLY A O 1
ATOM 2046 N N . CYS A 1 249 ? 0.102 -5.481 -2.068 1.00 97.12 249 CYS A N 1
ATOM 2047 C CA . CYS A 1 249 ? -0.423 -6.432 -1.086 1.00 97.12 249 CYS A CA 1
ATOM 2048 C C . CYS A 1 249 ? -1.279 -5.722 -0.023 1.00 97.12 249 CYS A C 1
ATOM 2050 O O . CYS A 1 249 ? -2.404 -6.128 0.267 1.00 97.12 249 CYS A O 1
ATOM 2052 N N . LEU A 1 250 ? -0.768 -4.630 0.552 1.00 96.75 250 LEU A N 1
ATOM 2053 C CA . LEU A 1 250 ? -1.481 -3.893 1.599 1.00 96.75 250 LEU A CA 1
ATOM 2054 C C . LEU A 1 250 ? -2.753 -3.208 1.071 1.00 96.75 250 LEU A C 1
ATOM 2056 O O . LEU A 1 250 ? -3.781 -3.224 1.748 1.00 96.75 250 LEU A O 1
ATOM 2060 N N . MET A 1 251 ? -2.701 -2.664 -0.148 1.00 96.62 251 MET A N 1
ATOM 2061 C CA . MET A 1 251 ? -3.842 -2.060 -0.842 1.00 96.62 251 MET A CA 1
ATOM 2062 C C . MET A 1 251 ? -4.932 -3.085 -1.182 1.00 96.62 251 MET A C 1
ATOM 2064 O O . MET A 1 251 ? -6.106 -2.842 -0.899 1.00 96.62 251 MET A O 1
ATOM 2068 N N . ALA A 1 252 ? -4.561 -4.258 -1.698 1.00 96.81 252 ALA A N 1
ATOM 2069 C CA . ALA A 1 252 ? -5.506 -5.326 -2.010 1.00 96.81 252 ALA A CA 1
ATOM 2070 C C . ALA A 1 252 ? -6.169 -5.922 -0.755 1.00 96.81 252 ALA A C 1
ATOM 2072 O O . ALA A 1 252 ? -7.324 -6.345 -0.810 1.00 96.81 252 ALA A O 1
ATOM 2073 N N . LEU A 1 253 ? -5.483 -5.930 0.394 1.00 95.06 253 LEU A N 1
ATOM 2074 C CA . LEU A 1 253 ? -6.054 -6.366 1.674 1.00 95.06 253 LEU A CA 1
ATOM 2075 C C . LEU A 1 253 ? -6.955 -5.327 2.363 1.00 95.06 253 LEU A C 1
ATOM 2077 O O . LEU A 1 253 ? -7.590 -5.680 3.355 1.00 95.06 253 LEU A O 1
ATOM 2081 N N . ASN A 1 254 ? -7.030 -4.083 1.876 1.00 92.88 254 ASN A N 1
ATOM 2082 C CA . ASN A 1 254 ? -7.955 -3.084 2.419 1.00 92.88 254 ASN A CA 1
ATOM 2083 C C . ASN A 1 254 ? -9.430 -3.513 2.229 1.00 92.88 254 ASN A C 1
ATOM 2085 O O . ASN A 1 254 ? -9.746 -4.366 1.393 1.00 92.88 254 ASN A O 1
ATOM 2089 N N . ASP A 1 255 ? -10.322 -2.910 3.015 1.00 88.12 255 ASP A N 1
ATOM 2090 C CA . ASP A 1 255 ? -11.774 -3.076 2.928 1.00 88.12 255 ASP A CA 1
ATOM 2091 C C . ASP A 1 255 ? -12.422 -1.688 2.706 1.00 88.12 255 ASP A C 1
ATOM 2093 O O . ASP A 1 255 ? -12.311 -0.832 3.591 1.00 88.12 255 ASP A O 1
ATOM 2097 N N . PRO A 1 256 ? -13.008 -1.396 1.525 1.00 90.31 256 PRO A N 1
ATOM 2098 C CA . PRO A 1 256 ? -12.945 -2.194 0.295 1.00 90.31 256 PRO A CA 1
ATOM 2099 C C . PRO A 1 256 ? -11.520 -2.228 -0.312 1.00 90.31 256 PRO A C 1
ATOM 2101 O O . PRO A 1 256 ? -10.682 -1.391 0.046 1.00 90.31 256 PRO A O 1
ATOM 2104 N N . PRO A 1 257 ? -11.204 -3.172 -1.220 1.00 94.06 257 PRO A N 1
ATOM 2105 C CA . PRO A 1 257 ? -9.869 -3.293 -1.811 1.00 94.06 257 PRO A CA 1
ATOM 2106 C C . PRO A 1 257 ? -9.472 -2.046 -2.609 1.00 94.06 257 PRO A C 1
ATOM 2108 O O . PRO A 1 257 ? -10.313 -1.404 -3.232 1.00 94.06 257 PRO A O 1
ATOM 2111 N N . LEU A 1 258 ? -8.181 -1.717 -2.633 1.00 95.75 258 LEU A N 1
ATOM 2112 C CA . LEU A 1 258 ? -7.647 -0.560 -3.356 1.00 95.75 258 LEU A CA 1
ATOM 2113 C C . LEU A 1 258 ? -6.693 -0.990 -4.477 1.00 95.75 258 LEU A C 1
ATOM 2115 O O . LEU A 1 258 ? -5.912 -1.924 -4.308 1.00 95.75 258 LEU A O 1
ATOM 2119 N N . GLN A 1 259 ? -6.682 -0.247 -5.586 1.00 95.75 259 GLN A N 1
ATOM 2120 C CA . GLN A 1 259 ? -5.672 -0.373 -6.6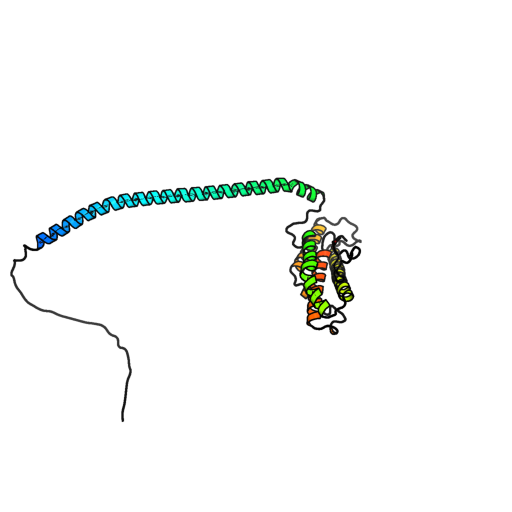45 1.00 95.75 259 GLN A CA 1
ATOM 2121 C C . GLN A 1 259 ? -5.320 0.991 -7.269 1.00 95.75 259 GLN A C 1
ATOM 2123 O O . GLN A 1 259 ? -6.162 1.895 -7.274 1.00 95.75 259 GLN A O 1
ATOM 2128 N N . PRO A 1 260 ? -4.103 1.180 -7.818 1.00 96.19 260 PRO A N 1
ATOM 2129 C CA . PRO A 1 260 ? -3.793 2.357 -8.627 1.00 96.19 260 PRO A CA 1
ATOM 2130 C C . PRO A 1 260 ? -4.735 2.454 -9.837 1.00 96.19 260 PRO A C 1
ATOM 2132 O O . PRO A 1 260 ? -5.064 1.447 -10.461 1.00 96.19 260 PRO A O 1
ATOM 2135 N N . ASP A 1 261 ? -5.178 3.663 -10.182 1.00 94.62 261 ASP A N 1
ATOM 2136 C CA . ASP A 1 261 ? -6.148 3.862 -11.263 1.00 94.62 261 ASP A CA 1
ATOM 2137 C C . ASP A 1 261 ? -5.470 3.899 -12.645 1.00 94.62 261 ASP A C 1
ATOM 2139 O O . ASP A 1 261 ? -5.198 4.961 -13.212 1.00 94.62 261 ASP A O 1
ATOM 2143 N N . TRP A 1 262 ? -5.138 2.712 -13.159 1.00 92.06 262 TRP A N 1
ATOM 2144 C CA . TRP A 1 262 ? -4.466 2.526 -14.450 1.00 92.06 262 TRP A CA 1
ATOM 2145 C C . TRP A 1 262 ? -5.321 2.935 -15.658 1.00 92.06 262 TRP A C 1
ATOM 2147 O O . TRP A 1 262 ? -4.766 3.350 -16.671 1.00 92.06 262 TRP A O 1
ATOM 2157 N N . GLU A 1 263 ? -6.650 2.847 -15.558 1.00 88.62 263 GLU A N 1
ATOM 2158 C CA . GLU A 1 263 ? -7.582 3.192 -16.644 1.00 88.62 263 GLU A CA 1
ATOM 2159 C C . GLU A 1 263 ? -7.672 4.706 -16.846 1.00 88.62 263 GLU A C 1
ATOM 2161 O O . GLU A 1 263 ? -7.531 5.190 -17.967 1.00 88.62 263 GLU A O 1
ATOM 2166 N N . ASN A 1 264 ? -7.829 5.472 -15.760 1.00 87.19 264 ASN A N 1
ATOM 2167 C CA . ASN A 1 264 ? -7.863 6.938 -15.816 1.00 87.19 264 ASN A CA 1
ATOM 2168 C C . ASN A 1 264 ? -6.457 7.564 -15.716 1.00 87.19 264 ASN A C 1
ATOM 2170 O O . ASN A 1 264 ? -6.299 8.739 -15.360 1.00 87.19 264 ASN A O 1
ATOM 2174 N N . HIS A 1 265 ? -5.406 6.795 -16.018 1.00 85.94 265 HIS A N 1
ATOM 2175 C CA . HIS A 1 265 ? -4.038 7.293 -16.031 1.00 85.94 265 HIS A CA 1
ATOM 2176 C C . HIS A 1 265 ? -3.790 8.204 -17.243 1.00 85.94 265 HIS A C 1
ATOM 2178 O O . HIS A 1 265 ? -3.371 7.765 -18.310 1.00 85.94 265 HIS A O 1
ATOM 2184 N N . VAL A 1 266 ? -3.994 9.508 -17.046 1.00 77.69 266 VAL A N 1
ATOM 2185 C CA . VAL A 1 266 ? -3.520 10.546 -17.971 1.00 77.69 266 VAL A CA 1
ATOM 2186 C C . VAL A 1 266 ? -2.019 10.784 -17.733 1.00 77.69 266 VAL A C 1
ATOM 2188 O O . VAL A 1 266 ? -1.666 11.249 -16.634 1.00 77.69 266 VAL A O 1
ATOM 2191 N N . PRO A 1 267 ? -1.138 10.519 -18.724 1.00 69.88 267 PRO A N 1
ATOM 2192 C CA . PRO A 1 267 ? 0.289 10.818 -18.624 1.00 69.88 267 PRO A CA 1
ATOM 2193 C C . PRO A 1 267 ? 0.546 12.302 -18.330 1.00 69.88 267 PRO A C 1
ATOM 2195 O O . PRO A 1 267 ? -0.257 13.176 -18.666 1.00 69.88 267 PRO A O 1
ATOM 2198 N N . GLY A 1 268 ? 1.655 12.597 -17.656 1.00 70.88 268 GLY A N 1
ATOM 2199 C CA . GLY A 1 268 ? 2.068 13.973 -17.388 1.00 70.88 268 GLY A CA 1
ATOM 2200 C C . GLY A 1 268 ? 2.703 14.658 -18.600 1.00 70.88 268 GLY A C 1
ATOM 2201 O O . GLY A 1 268 ? 2.740 14.120 -19.705 1.00 70.88 268 GLY A O 1
ATOM 2202 N N . MET A 1 269 ? 3.257 15.851 -18.368 1.00 78.56 269 MET A N 1
ATOM 2203 C CA . MET A 1 269 ? 4.198 16.461 -19.319 1.00 78.56 269 MET A CA 1
ATOM 2204 C C . MET A 1 269 ? 5.497 15.649 -19.416 1.00 78.56 269 MET A C 1
ATOM 2206 O O . MET A 1 269 ? 6.163 15.679 -20.448 1.00 78.56 269 MET A O 1
ATOM 2210 N N . ASP A 1 270 ? 5.857 14.916 -18.357 1.00 83.06 270 ASP A N 1
ATOM 2211 C CA . ASP A 1 270 ? 6.964 13.973 -18.394 1.00 83.06 270 ASP A CA 1
ATOM 2212 C C . ASP A 1 270 ? 6.477 12.612 -18.906 1.00 83.06 270 ASP A C 1
ATOM 2214 O O . ASP A 1 270 ? 5.603 11.964 -18.324 1.00 83.06 270 ASP A O 1
ATOM 2218 N N . ALA A 1 271 ? 7.096 12.157 -19.994 1.00 82.81 271 ALA A N 1
ATOM 2219 C CA . ALA A 1 271 ? 6.835 10.859 -20.596 1.00 82.81 271 ALA A CA 1
ATOM 2220 C C . ALA A 1 271 ? 7.010 9.685 -19.612 1.00 82.81 271 ALA A C 1
ATOM 2222 O O . ALA A 1 271 ? 6.406 8.641 -19.843 1.00 82.81 271 ALA A O 1
ATOM 2223 N N . TRP A 1 272 ? 7.812 9.843 -18.551 1.00 88.81 272 TRP A N 1
ATOM 2224 C CA . TRP A 1 272 ? 8.111 8.856 -17.503 1.00 88.81 272 TRP A CA 1
ATOM 2225 C C . TRP A 1 272 ? 7.226 8.982 -16.243 1.00 88.81 272 TRP A C 1
ATOM 2227 O O . TRP A 1 272 ? 7.550 8.402 -15.204 1.00 88.81 272 TRP A O 1
ATOM 2237 N N . ASP A 1 273 ? 6.103 9.700 -16.288 1.00 88.56 273 ASP A N 1
ATOM 2238 C CA . ASP A 1 273 ? 5.113 9.702 -15.199 1.00 88.56 273 ASP A CA 1
ATOM 2239 C C . ASP A 1 273 ? 4.274 8.404 -15.182 1.00 88.56 273 ASP A C 1
ATOM 2241 O O . ASP A 1 273 ? 3.053 8.450 -15.239 1.00 88.56 273 ASP A O 1
ATOM 2245 N N . ILE A 1 274 ? 4.914 7.229 -15.090 1.00 91.81 274 ILE A N 1
ATOM 2246 C CA . ILE A 1 274 ? 4.278 5.901 -15.263 1.00 91.81 274 ILE A CA 1
ATOM 2247 C C . ILE A 1 274 ? 3.231 5.526 -14.196 1.00 91.81 274 ILE A C 1
ATOM 2249 O O . ILE A 1 274 ? 2.503 4.550 -14.362 1.00 91.81 274 ILE A O 1
ATOM 2253 N N . PHE A 1 275 ? 3.169 6.266 -13.087 1.00 93.31 275 PHE A N 1
ATOM 2254 C CA . PHE A 1 275 ? 2.258 6.003 -11.973 1.00 93.31 275 PHE A CA 1
ATOM 2255 C C . PHE A 1 275 ? 0.938 6.786 -12.130 1.00 93.31 275 PHE A C 1
ATOM 2257 O O . PHE A 1 275 ? 0.983 8.017 -12.264 1.00 93.31 275 PHE A O 1
ATOM 2264 N N . PRO A 1 276 ? -0.242 6.146 -11.992 1.00 92.81 276 PRO A N 1
ATOM 2265 C CA . PRO A 1 276 ? -1.544 6.795 -11.842 1.00 92.81 276 PRO A CA 1
ATOM 2266 C C 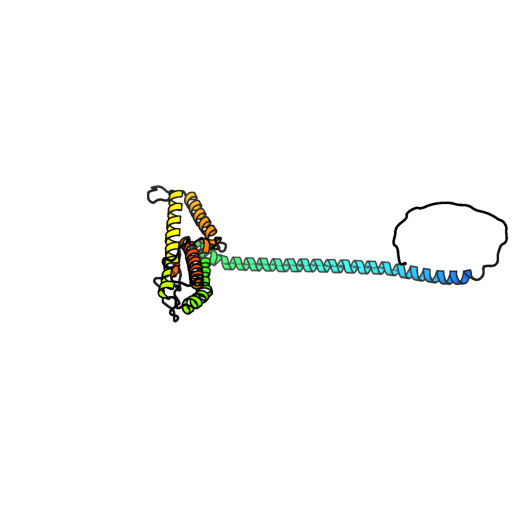. PRO A 1 276 ? -1.559 7.982 -10.880 1.00 92.81 276 PRO A C 1
ATOM 2268 O O . PRO A 1 276 ? -0.798 8.043 -9.908 1.00 92.81 276 PRO A O 1
ATOM 2271 N N . ARG A 1 277 ? -2.422 8.966 -11.157 1.00 89.12 277 ARG A N 1
ATOM 2272 C CA . ARG A 1 277 ? -2.648 10.113 -10.257 1.00 89.12 277 ARG A CA 1
ATOM 2273 C C . ARG A 1 277 ? -3.477 9.716 -9.037 1.00 89.12 277 ARG A C 1
ATOM 2275 O O . ARG A 1 277 ? -3.210 10.220 -7.954 1.00 89.12 277 ARG A O 1
ATOM 2282 N N . ASN A 1 278 ? -4.414 8.793 -9.232 1.00 90.44 278 ASN A N 1
ATOM 2283 C CA . ASN A 1 278 ? -5.404 8.392 -8.246 1.00 90.44 278 ASN A CA 1
ATOM 2284 C C . ASN A 1 278 ? -5.240 6.911 -7.874 1.00 90.44 278 ASN A C 1
ATOM 2286 O O . ASN A 1 278 ? -4.666 6.118 -8.625 1.00 90.44 278 ASN A O 1
ATOM 2290 N N . ILE A 1 279 ? -5.808 6.558 -6.727 1.00 93.31 279 ILE A N 1
ATOM 2291 C CA . ILE A 1 279 ? -6.143 5.191 -6.329 1.00 93.31 279 ILE A CA 1
ATOM 2292 C C . ILE A 1 279 ? -7.665 5.075 -6.443 1.00 93.31 279 ILE A C 1
ATOM 2294 O O . ILE A 1 279 ? -8.369 6.016 -6.071 1.00 93.31 279 ILE A O 1
ATOM 2298 N N . LYS A 1 280 ? -8.169 3.938 -6.925 1.00 92.88 280 LYS A N 1
ATOM 2299 C CA . LYS A 1 280 ? -9.598 3.610 -6.906 1.00 92.88 280 LYS A CA 1
ATOM 2300 C C . LYS A 1 280 ? -9.881 2.429 -5.979 1.00 92.88 280 LYS A C 1
ATOM 2302 O O . LYS A 1 280 ? -9.000 1.605 -5.728 1.00 92.88 280 LYS A O 1
ATOM 2307 N N . SER A 1 281 ? -11.118 2.365 -5.487 1.00 92.12 281 SER A N 1
ATOM 2308 C CA . SER A 1 281 ? -11.661 1.116 -4.947 1.00 92.12 281 SER A CA 1
ATOM 2309 C C . SER A 1 281 ? -11.812 0.099 -6.073 1.00 92.12 281 SER A C 1
ATOM 2311 O O . SER A 1 281 ? -12.005 0.475 -7.236 1.00 92.12 281 SER A O 1
ATOM 2313 N N . VAL A 1 282 ? -11.754 -1.173 -5.701 1.00 86.31 282 VAL A N 1
ATOM 2314 C CA . VAL A 1 282 ? -12.314 -2.301 -6.458 1.00 86.31 282 VAL A CA 1
ATOM 2315 C C . VAL A 1 282 ? -13.651 -2.697 -5.835 1.00 86.31 282 VAL A C 1
ATOM 2317 O O . VAL A 1 282 ? -13.827 -2.376 -4.634 1.00 86.31 282 VAL A O 1
#

Foldseek 3Di:
DDDDDDDDDDDDDDDDDDDDDDDDDDDDDDDDDPPVVVVVVVVVVVVVVVVVVVVVVVVVVVVVVVVVVVVVVVVVVVVVVVVVVVVVVVVVVVVVCVVCVVVVVVCVVVVVDFDPPQCLTPVNLVVLLCCCLPPVLVVLVVVCVVVVHDLVVLLVLLVCLLVVLLVVLVVVLVVLCVVLVVDPPPPDDRDPVSVVVSLVVLSVVLVVLVPDDLLVVDDPPPDPPCVVDDVVNSVSSSVSSSSSNSSSNSQSSDVQHKDFPQPPADDDVDPNSSGHPDIDGD

Nearest PDB structures (foldseek):
  4akv-assembly1_B  TM=3.140E-01  e=4.422E+00  Homo sapiens
  7ux1-assembly1_A  TM=2.222E-01  e=1.323E+00  Escherichia coli K-12